Protein AF-A0A660VP90-F1 (afdb_monomer_lite)

pLDDT: mean 73.26, std 20.99, range [27.86, 96.5]

Radius of gyration: 25.45 Å; chains: 1; bounding box: 76×81×58 Å

Secondary structure (DSSP, 8-state):
--------S-TTTHHHHHHHHHHHHHHHT-S-HHHHHHHHHHHHHHTTTSHHHHHHHHHH---HHHHHHHHHHHHHTTPPPHHHHHHHHHHHHHHHHHTT-HHHHHHHHHHHHHHHHTSTTHHHHHHHHHHH---HHHHHHHHHHHHHHTT--S---SS--PBPTTS-B-----EEEEEE-STT--EEEEEETTEEEPTTS-EETT--HHHHHHHHTT-S-HHHHHHHHHHHHHHT-GGGHHHHGGGGG-TT--HHHHHHHHHHHHHHH----TT--SHHHHHHHHHHHHHHHTT-GGGPPP-----SS-------------HHHHHHHHHHHHHHHHHHHHHHHHHHHHHHHHHHHHHHS--

Sequence (363 aa):
MRWLFVFLLVVGVGVLLADELQNTLNKLKSDDWKERQEAKKVLKERALEWADELLQVAKQEKDPEVRKALEEALAAAKYPSPAALDEAEKIIKEWLTLRQDKEKAGKEGKALVERLRKLRNIEHWFVRLAAGEQDKTRRKAVSELLWGLLGGKSGSTEAAIFKGKDGRVMGRAKVVVVVVGAGGKKDVKVWKDGKLVTPDGRPNLNATPLTALIKALRSKDEVLVRRALDALAQLGDKRAVGAIAPLLNKKDVPQPVLSAAIDALKRLTGVAFTDKQGLDEQQKAWQNWWNKNKDNPDYRPPKMSGNTQQMSEDAKGRVVFGKEAQKMLEKIQKELEQLDEKTKKLWEKQRKQKEEKEKKGGS

Structure (mmCIF, N/CA/C/O backbone):
data_AF-A0A660VP90-F1
#
_entry.id   AF-A0A660VP90-F1
#
loop_
_atom_site.group_PDB
_atom_site.id
_atom_site.type_symbol
_atom_site.label_atom_id
_atom_site.label_alt_id
_atom_site.label_comp_id
_atom_site.label_asym_id
_atom_site.label_entity_id
_atom_site.label_seq_id
_atom_site.pdbx_PDB_ins_code
_atom_site.Cartn_x
_atom_site.Cartn_y
_atom_site.Cartn_z
_atom_site.occupancy
_atom_site.B_iso_or_equiv
_atom_site.auth_seq_id
_atom_site.auth_comp_id
_atom_site.auth_asym_id
_atom_site.auth_atom_id
_atom_site.pdbx_PDB_model_num
ATOM 1 N N . MET A 1 1 ? -9.900 -36.367 -0.262 1.00 37.38 1 MET A N 1
ATOM 2 C CA . MET A 1 1 ? -9.284 -35.485 -1.281 1.00 37.38 1 MET A CA 1
ATOM 3 C C . MET A 1 1 ? -10.045 -34.162 -1.352 1.00 37.38 1 MET A C 1
ATOM 5 O O . MET A 1 1 ? -10.907 -33.999 -2.201 1.00 37.38 1 MET A O 1
ATOM 9 N N . ARG A 1 2 ? -9.819 -33.247 -0.402 1.00 36.84 2 ARG A N 1
ATOM 10 C CA . ARG A 1 2 ? -10.577 -31.985 -0.270 1.00 36.84 2 ARG A CA 1
ATOM 11 C C . ARG A 1 2 ? -9.653 -30.814 0.079 1.00 36.84 2 ARG A C 1
ATOM 13 O O . ARG A 1 2 ? -9.871 -30.177 1.089 1.00 36.84 2 ARG A O 1
ATOM 20 N N . TRP A 1 3 ? -8.600 -30.565 -0.691 1.00 31.09 3 TRP A N 1
ATOM 21 C CA . TRP A 1 3 ? -7.752 -29.374 -0.518 1.00 31.09 3 TRP A CA 1
ATOM 22 C C . TRP A 1 3 ? -7.124 -29.024 -1.866 1.00 31.09 3 TRP A C 1
ATOM 24 O O . TRP A 1 3 ? -6.010 -29.433 -2.149 1.00 31.09 3 TRP A O 1
ATOM 34 N N . LEU A 1 4 ? -7.885 -28.362 -2.731 1.00 34.94 4 LEU A N 1
ATOM 35 C CA . LEU A 1 4 ? -7.434 -27.649 -3.932 1.00 34.94 4 LEU A CA 1
ATOM 36 C C . LEU A 1 4 ? -8.658 -26.870 -4.428 1.00 34.94 4 LEU A C 1
ATOM 38 O O . LEU A 1 4 ? -9.761 -27.399 -4.354 1.00 34.94 4 LEU A O 1
ATOM 42 N N . PHE A 1 5 ? -8.464 -25.642 -4.905 1.00 37.41 5 PHE A N 1
ATOM 43 C CA . PHE A 1 5 ? -9.479 -24.642 -5.291 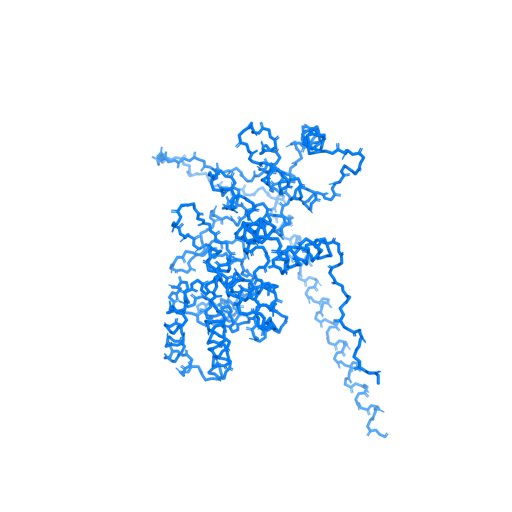1.00 37.41 5 PHE A CA 1
ATOM 44 C C . PHE A 1 5 ? -9.961 -23.675 -4.205 1.00 37.41 5 PHE A C 1
ATOM 46 O O . PHE A 1 5 ? -11.139 -23.648 -3.874 1.00 37.41 5 PHE A O 1
ATOM 53 N N . VAL A 1 6 ? -9.078 -22.769 -3.775 1.00 35.47 6 VAL A N 1
ATOM 54 C CA . VAL A 1 6 ? -9.451 -21.353 -3.584 1.00 35.47 6 VAL A CA 1
ATOM 55 C C . VAL A 1 6 ? -8.238 -20.481 -3.923 1.00 35.47 6 VAL A C 1
ATOM 57 O O . VAL A 1 6 ? -7.502 -20.115 -3.025 1.00 35.47 6 VAL A O 1
ATOM 60 N N . PHE A 1 7 ? -7.993 -20.172 -5.198 1.00 32.72 7 PHE A N 1
ATOM 61 C CA . PHE A 1 7 ? -7.186 -19.007 -5.607 1.00 32.72 7 PHE A CA 1
ATOM 62 C C . PHE A 1 7 ? -7.429 -18.733 -7.094 1.00 32.72 7 PHE A C 1
ATOM 64 O O . PHE A 1 7 ? -6.688 -19.168 -7.968 1.00 32.72 7 PHE A O 1
ATOM 71 N N . LEU A 1 8 ? -8.524 -18.041 -7.398 1.00 31.92 8 LEU A N 1
ATOM 72 C CA . LEU A 1 8 ? -8.790 -17.533 -8.740 1.00 31.92 8 LEU A CA 1
ATOM 73 C C . LEU A 1 8 ? -9.585 -16.235 -8.607 1.00 31.92 8 LEU A C 1
ATOM 75 O O . LEU A 1 8 ? -10.770 -16.283 -8.295 1.00 31.92 8 LEU A O 1
ATOM 79 N N . LEU A 1 9 ? -8.885 -15.102 -8.786 1.00 31.02 9 LEU A N 1
ATOM 80 C CA . LEU A 1 9 ? -9.326 -13.852 -9.446 1.00 31.02 9 LEU A CA 1
ATOM 81 C C . LEU A 1 9 ? -8.574 -12.596 -8.947 1.00 31.02 9 LEU A C 1
ATOM 83 O O . LEU A 1 9 ? -9.182 -11.674 -8.418 1.00 31.02 9 LEU A O 1
ATOM 87 N N . VAL A 1 10 ? -7.254 -12.530 -9.193 1.00 32.62 10 VAL A N 1
ATOM 88 C CA . VAL A 1 10 ? -6.472 -11.281 -9.399 1.00 32.62 10 VAL A CA 1
ATOM 89 C C . VAL A 1 10 ? -5.330 -11.586 -10.399 1.00 32.62 10 VAL A C 1
ATOM 91 O O . VAL A 1 10 ? -4.154 -11.592 -10.057 1.00 32.62 10 VAL A O 1
ATOM 94 N N . VAL A 1 11 ? -5.660 -11.986 -11.634 1.00 38.34 11 VAL A N 1
ATOM 95 C CA . VAL A 1 11 ? -4.767 -12.864 -12.434 1.00 38.34 11 VAL A CA 1
ATOM 96 C C . VAL A 1 11 ? -3.782 -12.146 -13.379 1.00 38.34 11 VAL A C 1
ATOM 98 O O . VAL A 1 11 ? -2.825 -12.757 -13.825 1.00 38.34 11 VAL A O 1
ATOM 101 N N . GLY A 1 12 ? -3.907 -10.848 -13.664 1.00 30.81 12 GLY A N 1
ATOM 102 C CA . GLY A 1 12 ? -2.995 -10.213 -14.638 1.00 30.81 12 GLY A CA 1
ATOM 103 C C . GLY A 1 12 ? -1.609 -9.845 -14.087 1.00 30.81 12 GLY A C 1
ATOM 104 O O . GLY A 1 12 ? -0.586 -10.166 -14.677 1.00 30.81 12 GLY A O 1
ATOM 105 N N . VAL A 1 13 ? -1.582 -9.147 -12.948 1.00 37.53 13 VAL A N 1
ATOM 106 C CA . VAL A 1 13 ? -0.351 -8.565 -12.369 1.00 37.53 13 VAL A CA 1
ATOM 107 C C . VAL A 1 13 ? 0.151 -9.375 -11.171 1.00 37.53 13 VAL A C 1
ATOM 109 O O . VAL A 1 13 ? 1.354 -9.464 -10.950 1.00 37.53 13 VAL A O 1
ATOM 112 N N . GLY A 1 14 ? -0.756 -10.031 -10.438 1.00 39.66 14 GLY A N 1
ATOM 113 C CA . GLY A 1 14 ? -0.389 -10.898 -9.316 1.00 39.66 14 GLY A CA 1
ATOM 114 C C . GLY A 1 14 ? 0.390 -12.143 -9.747 1.00 39.66 14 GLY A C 1
ATOM 115 O O . GLY A 1 14 ? 1.263 -12.586 -9.014 1.00 39.66 14 GLY A O 1
ATOM 116 N N . VAL A 1 15 ? 0.135 -12.669 -10.952 1.00 52.16 15 VAL A N 1
ATOM 117 C CA . VAL A 1 15 ? 0.817 -13.873 -11.461 1.00 52.16 15 VAL A CA 1
ATOM 118 C C . VAL A 1 15 ? 2.286 -13.600 -11.792 1.00 52.16 15 VAL A C 1
ATOM 120 O O . VAL A 1 15 ? 3.138 -14.407 -11.442 1.00 52.16 15 VAL A O 1
ATOM 123 N N . LEU A 1 16 ? 2.602 -12.444 -12.386 1.00 52.69 16 LEU A N 1
ATOM 124 C CA . LEU A 1 16 ? 3.989 -12.079 -12.707 1.00 52.69 16 LEU A CA 1
ATOM 125 C C . LEU A 1 16 ? 4.804 -11.746 -11.450 1.00 52.69 16 LEU A C 1
ATOM 127 O O . LEU A 1 16 ? 5.951 -12.165 -11.327 1.00 52.69 16 LEU A O 1
ATOM 131 N N . LEU A 1 17 ? 4.201 -11.039 -10.486 1.00 56.69 17 LEU A N 1
ATOM 132 C CA . LEU A 1 17 ? 4.860 -10.742 -9.211 1.00 56.69 17 LEU A CA 1
ATOM 133 C C . LEU A 1 17 ? 5.095 -12.003 -8.367 1.00 56.69 17 LEU A C 1
ATOM 135 O O . LEU A 1 17 ? 6.108 -12.082 -7.673 1.00 56.69 17 LEU A O 1
ATOM 139 N N . ALA A 1 18 ? 4.192 -12.985 -8.440 1.00 72.44 18 ALA A N 1
ATOM 140 C CA . ALA A 1 18 ? 4.352 -14.262 -7.754 1.00 72.44 18 ALA A CA 1
ATOM 141 C C . ALA A 1 18 ? 5.515 -15.087 -8.326 1.00 72.44 18 ALA A C 1
ATOM 143 O O . ALA A 1 18 ? 6.252 -15.695 -7.553 1.00 72.44 18 ALA A O 1
ATOM 144 N N . ASP A 1 19 ? 5.714 -15.073 -9.647 1.00 83.31 19 ASP A N 1
ATOM 145 C CA . ASP A 1 19 ? 6.776 -15.843 -10.303 1.00 83.31 19 ASP A CA 1
ATOM 146 C C . ASP A 1 19 ? 8.175 -15.285 -9.988 1.00 83.31 19 ASP A C 1
ATOM 148 O O . ASP A 1 19 ? 9.082 -16.020 -9.594 1.00 83.31 19 ASP A O 1
ATOM 152 N N . GLU A 1 20 ? 8.342 -13.958 -10.036 1.00 88.62 20 GLU A N 1
ATOM 153 C CA . GLU A 1 20 ? 9.608 -13.312 -9.660 1.00 88.62 20 GLU A CA 1
ATOM 154 C C . GLU A 1 20 ? 9.948 -13.501 -8.175 1.00 88.62 20 GLU A C 1
ATOM 156 O O . GLU A 1 20 ? 11.104 -13.780 -7.832 1.00 88.62 20 GLU A O 1
ATOM 161 N N . LEU A 1 21 ? 8.955 -13.376 -7.287 1.00 89.81 21 LEU A N 1
ATOM 162 C CA . LEU A 1 21 ? 9.138 -13.641 -5.863 1.00 89.81 21 LEU A CA 1
ATOM 163 C C . LEU A 1 21 ? 9.536 -15.103 -5.639 1.00 89.81 21 LEU A C 1
ATOM 165 O O . LEU A 1 21 ? 10.512 -15.364 -4.940 1.00 89.81 21 LEU A O 1
ATOM 169 N N . GLN A 1 22 ? 8.834 -16.054 -6.259 1.00 90.81 22 GLN A N 1
ATOM 170 C CA . GLN A 1 22 ? 9.117 -17.478 -6.100 1.00 90.81 22 GLN A CA 1
ATOM 171 C C . GLN A 1 22 ? 10.508 -17.848 -6.625 1.00 90.81 22 GLN A C 1
ATOM 173 O O . GLN A 1 22 ? 11.241 -18.573 -5.953 1.00 90.81 22 GLN A O 1
ATOM 178 N N . ASN A 1 23 ? 10.914 -17.308 -7.776 1.00 94.56 23 ASN A N 1
ATOM 179 C CA . ASN A 1 23 ? 12.268 -17.477 -8.300 1.00 94.56 23 ASN A CA 1
ATOM 180 C C . ASN A 1 23 ? 13.315 -16.921 -7.319 1.00 94.56 23 ASN A C 1
ATOM 182 O O . ASN A 1 23 ? 14.307 -17.579 -7.010 1.00 94.56 23 ASN A O 1
ATOM 186 N N . THR A 1 24 ? 13.058 -15.743 -6.748 1.00 95.12 24 THR A N 1
ATOM 187 C CA . THR A 1 24 ? 13.941 -15.138 -5.740 1.00 95.12 24 THR A CA 1
ATOM 188 C C . THR A 1 24 ? 14.034 -16.000 -4.475 1.00 95.12 24 THR A C 1
ATOM 190 O O . THR A 1 24 ? 15.125 -16.184 -3.939 1.00 95.12 24 THR A O 1
ATOM 193 N N . LEU A 1 25 ? 12.920 -16.580 -4.016 1.00 93.06 25 LEU A N 1
ATOM 194 C CA . LEU A 1 25 ? 12.891 -17.502 -2.876 1.00 93.06 25 LEU A CA 1
ATOM 195 C C . LEU A 1 25 ? 13.645 -18.806 -3.166 1.00 93.06 25 LEU A C 1
ATOM 197 O O . LEU A 1 25 ? 14.357 -19.299 -2.294 1.00 93.06 25 LEU A O 1
ATOM 201 N N . ASN A 1 26 ? 13.536 -19.340 -4.383 1.00 94.50 26 ASN A N 1
ATOM 202 C CA . ASN A 1 26 ? 14.285 -20.525 -4.801 1.00 94.50 26 ASN A CA 1
ATOM 203 C C . ASN A 1 26 ? 15.794 -20.238 -4.826 1.00 94.50 26 ASN A C 1
ATOM 205 O O . ASN A 1 26 ? 16.567 -21.011 -4.268 1.00 94.50 26 ASN A O 1
ATOM 209 N N . LYS A 1 27 ? 16.213 -19.088 -5.373 1.00 95.62 27 LYS A N 1
ATOM 210 C CA . LYS A 1 27 ? 17.618 -18.639 -5.343 1.00 95.62 27 LYS A CA 1
ATOM 211 C C . LYS A 1 27 ? 18.137 -18.421 -3.923 1.00 95.62 27 LYS A C 1
ATOM 213 O O . LYS A 1 27 ? 19.296 -18.698 -3.639 1.00 95.62 27 LYS A O 1
ATOM 218 N N . LEU A 1 28 ? 17.284 -17.959 -3.007 1.00 94.81 28 LEU A N 1
ATOM 219 C CA . LEU A 1 28 ? 17.647 -17.807 -1.597 1.00 94.81 28 LEU A CA 1
ATOM 220 C C . LEU A 1 28 ? 17.938 -19.158 -0.913 1.00 94.81 28 LEU A C 1
ATOM 222 O O . LEU A 1 28 ? 18.701 -19.185 0.049 1.00 94.81 28 LEU A O 1
ATOM 226 N N . LYS A 1 29 ? 17.370 -20.256 -1.430 1.00 94.31 29 LYS A N 1
ATOM 227 C CA . LYS A 1 29 ? 17.611 -21.643 -0.992 1.00 94.31 29 LYS A CA 1
ATOM 228 C C . LYS A 1 29 ? 18.726 -22.351 -1.768 1.00 94.31 29 LYS A C 1
ATOM 230 O O . LYS A 1 29 ? 19.007 -23.507 -1.477 1.00 94.31 29 LYS A O 1
ATOM 235 N N . SER A 1 30 ? 19.336 -21.689 -2.751 1.00 95.31 30 SER A N 1
ATOM 236 C CA . SER A 1 30 ? 20.425 -22.264 -3.543 1.00 95.31 30 SER A CA 1
ATOM 237 C C . SER A 1 30 ? 21.655 -22.541 -2.678 1.00 95.31 30 SER A C 1
ATOM 239 O O . SER A 1 30 ? 21.949 -21.797 -1.737 1.00 95.31 30 SER A O 1
ATOM 241 N N . ASP A 1 31 ? 22.406 -23.587 -3.020 1.00 93.50 31 ASP A N 1
ATOM 242 C CA . ASP A 1 31 ? 23.706 -23.869 -2.408 1.00 93.50 31 ASP A CA 1
ATOM 243 C C . ASP A 1 31 ? 24.771 -22.849 -2.847 1.00 93.50 31 ASP A C 1
ATOM 245 O O . ASP A 1 31 ? 25.722 -22.577 -2.103 1.00 93.50 31 ASP A O 1
ATOM 249 N N . ASP A 1 32 ? 24.587 -22.210 -4.010 1.00 95.75 32 ASP A N 1
ATOM 250 C CA . ASP A 1 32 ? 25.486 -21.167 -4.496 1.00 95.75 32 ASP A CA 1
ATOM 251 C C . ASP A 1 32 ? 25.370 -19.901 -3.627 1.00 95.75 32 ASP A C 1
ATOM 253 O O . ASP A 1 32 ? 24.337 -19.227 -3.537 1.00 95.75 32 ASP A O 1
ATOM 257 N N . TRP A 1 33 ? 26.479 -19.544 -2.974 1.00 94.38 33 TRP A N 1
ATOM 258 C CA . TRP A 1 33 ? 26.563 -18.357 -2.129 1.00 94.38 33 TRP A CA 1
ATOM 259 C C . TRP A 1 33 ? 26.257 -17.062 -2.896 1.00 94.38 33 TRP A C 1
ATOM 261 O O . TRP A 1 33 ? 25.669 -16.145 -2.317 1.00 94.38 33 TRP A O 1
ATOM 271 N N . LYS A 1 34 ? 26.633 -16.975 -4.176 1.00 95.12 34 LYS A N 1
ATOM 272 C CA . LYS A 1 34 ? 26.461 -15.780 -5.005 1.00 95.12 34 LYS A CA 1
ATOM 273 C C . LYS A 1 34 ? 24.990 -15.575 -5.348 1.00 95.12 34 LYS A C 1
ATOM 275 O O . LYS A 1 34 ? 24.487 -14.461 -5.192 1.00 95.12 34 LYS A O 1
ATOM 280 N N . GLU A 1 35 ? 24.289 -16.649 -5.709 1.00 96.50 35 GLU A N 1
ATOM 281 C CA . GLU A 1 35 ? 22.844 -16.621 -5.964 1.00 96.50 35 GLU A CA 1
ATOM 282 C C . GLU A 1 35 ? 22.060 -16.204 -4.716 1.00 96.50 35 GLU A C 1
ATOM 284 O O . GLU A 1 35 ? 21.165 -15.358 -4.798 1.00 96.50 35 GLU A O 1
ATOM 289 N N . ARG A 1 36 ? 22.452 -16.701 -3.535 1.00 94.81 36 ARG A N 1
ATOM 290 C CA . ARG A 1 36 ? 21.841 -16.284 -2.263 1.00 94.81 36 ARG A CA 1
ATOM 291 C C . ARG A 1 36 ? 22.033 -14.798 -1.976 1.00 94.81 36 ARG A C 1
ATOM 293 O O . ARG A 1 36 ? 21.107 -14.142 -1.499 1.00 94.81 36 ARG A O 1
ATOM 300 N N . GLN A 1 37 ? 23.219 -14.247 -2.235 1.00 94.25 37 GLN A N 1
ATOM 301 C CA . GLN A 1 37 ? 23.474 -12.817 -2.023 1.00 94.25 37 GLN A CA 1
ATOM 302 C C . GLN A 1 37 ? 22.699 -11.943 -3.012 1.00 94.25 37 GLN A C 1
ATOM 304 O O . GLN A 1 37 ? 22.147 -10.912 -2.619 1.00 94.25 37 GLN A O 1
ATOM 309 N N . GLU A 1 38 ? 22.598 -12.369 -4.271 1.00 94.50 38 GLU A N 1
ATOM 310 C CA . GLU A 1 38 ? 21.785 -11.687 -5.276 1.00 94.50 38 GLU A CA 1
ATOM 311 C C . GLU A 1 38 ? 20.302 -11.698 -4.887 1.00 94.50 38 GLU A C 1
ATOM 313 O O . GLU A 1 38 ? 19.663 -10.645 -4.862 1.00 94.50 38 GLU A O 1
ATOM 318 N N . ALA A 1 39 ? 19.778 -12.850 -4.460 1.00 95.81 39 ALA A N 1
ATOM 319 C CA . ALA A 1 39 ? 18.411 -12.970 -3.966 1.00 95.81 39 ALA A CA 1
ATOM 320 C C . ALA A 1 39 ? 18.151 -12.047 -2.765 1.00 95.81 39 ALA A C 1
ATOM 322 O O . ALA A 1 39 ? 17.152 -11.328 -2.742 1.00 95.81 39 ALA A O 1
ATOM 323 N N . LYS A 1 40 ? 19.074 -11.982 -1.793 1.00 95.38 40 LYS A N 1
ATOM 324 C CA . LYS A 1 40 ? 18.981 -11.053 -0.649 1.00 95.38 40 LYS A CA 1
ATOM 325 C C . LYS A 1 40 ? 18.928 -9.590 -1.087 1.00 95.38 40 LYS A C 1
ATOM 327 O O . LYS A 1 40 ? 18.205 -8.800 -0.478 1.00 95.38 40 LYS A O 1
ATOM 332 N N . LYS A 1 41 ? 19.683 -9.210 -2.121 1.00 93.56 41 LYS A N 1
ATOM 333 C CA . LYS A 1 41 ? 19.663 -7.850 -2.675 1.00 93.56 41 LYS A CA 1
ATOM 334 C C . LYS A 1 41 ? 18.312 -7.537 -3.320 1.00 93.56 41 LYS A C 1
ATOM 336 O O . LYS A 1 41 ? 17.696 -6.542 -2.945 1.00 93.56 41 LYS A O 1
ATOM 341 N N . VAL A 1 42 ? 17.823 -8.413 -4.202 1.00 92.75 42 VAL A N 1
ATOM 342 C CA . VAL A 1 42 ? 16.513 -8.260 -4.861 1.00 92.75 42 VAL A CA 1
ATOM 343 C C . VAL A 1 42 ? 15.391 -8.179 -3.825 1.00 92.75 42 VAL A C 1
ATOM 345 O O . VAL A 1 42 ? 14.542 -7.291 -3.901 1.00 92.75 42 VAL A O 1
ATOM 348 N N . LEU A 1 43 ? 15.431 -9.040 -2.801 1.00 92.69 43 LEU A N 1
ATOM 349 C CA . LEU A 1 43 ? 14.489 -8.992 -1.686 1.00 92.69 43 LEU A CA 1
ATOM 350 C C . LEU A 1 43 ? 14.521 -7.644 -0.979 1.00 92.69 43 LEU A C 1
ATOM 352 O O . LEU A 1 43 ? 13.462 -7.089 -0.744 1.00 92.69 43 LEU A O 1
ATOM 356 N N . LYS A 1 44 ? 15.689 -7.074 -0.664 1.00 89.44 44 LYS A N 1
ATOM 357 C CA . LYS A 1 44 ? 15.769 -5.753 -0.012 1.00 89.44 44 LYS A CA 1
ATOM 358 C C . LYS A 1 44 ? 15.213 -4.629 -0.888 1.00 89.44 44 LYS A C 1
ATOM 360 O O . LYS A 1 44 ? 14.537 -3.744 -0.370 1.00 89.44 44 LYS A O 1
ATOM 365 N N . GLU A 1 45 ? 15.475 -4.668 -2.191 1.00 82.75 45 GLU A N 1
ATOM 366 C CA . GLU A 1 45 ? 15.000 -3.661 -3.148 1.00 82.75 45 GLU A CA 1
ATOM 367 C C . GLU A 1 45 ? 13.478 -3.715 -3.336 1.00 82.75 45 GLU A C 1
ATOM 369 O O . GLU A 1 45 ? 12.828 -2.673 -3.434 1.00 82.75 45 GLU A O 1
ATOM 374 N N . ARG A 1 46 ? 12.897 -4.921 -3.326 1.00 83.81 46 ARG A N 1
ATOM 375 C CA . ARG A 1 46 ? 11.463 -5.149 -3.564 1.00 83.81 46 ARG A CA 1
ATOM 376 C C . ARG A 1 46 ? 10.655 -5.517 -2.320 1.00 83.81 46 ARG A C 1
ATOM 378 O O . ARG A 1 46 ? 9.449 -5.730 -2.414 1.00 83.81 46 ARG A O 1
ATOM 385 N N . ALA A 1 47 ? 11.274 -5.516 -1.140 1.00 83.44 47 ALA A N 1
ATOM 386 C CA . ALA A 1 47 ? 10.673 -5.985 0.111 1.00 83.44 47 ALA A CA 1
ATOM 387 C C . ALA A 1 47 ? 9.338 -5.316 0.432 1.00 83.44 47 ALA A C 1
ATOM 389 O O . ALA A 1 47 ? 8.457 -5.937 1.006 1.00 83.44 47 ALA A O 1
ATOM 390 N N . LEU A 1 48 ? 9.186 -4.041 0.077 1.00 72.94 48 LEU A N 1
ATOM 391 C CA . LEU A 1 48 ? 7.967 -3.285 0.342 1.00 72.94 48 LEU A CA 1
ATOM 392 C C . LEU A 1 48 ? 6.822 -3.655 -0.611 1.00 72.94 48 LEU A C 1
ATOM 394 O O . LEU A 1 48 ? 5.653 -3.614 -0.221 1.00 72.94 48 LEU A O 1
ATOM 398 N N . GLU A 1 49 ? 7.164 -3.994 -1.855 1.00 75.12 49 GLU A N 1
ATOM 399 C CA . GLU A 1 49 ? 6.213 -4.433 -2.877 1.00 75.12 49 GLU A CA 1
ATOM 400 C C . GLU A 1 49 ? 5.655 -5.803 -2.492 1.00 75.12 49 GLU A C 1
ATOM 402 O O . GLU A 1 49 ? 4.438 -5.940 -2.408 1.00 75.12 49 GLU A O 1
ATOM 407 N N . TRP A 1 50 ? 6.541 -6.733 -2.121 1.00 84.81 50 TRP A N 1
ATOM 408 C CA . TRP A 1 50 ? 6.217 -8.105 -1.713 1.00 84.81 50 TRP A CA 1
ATOM 409 C C . TRP A 1 50 ? 5.946 -8.278 -0.215 1.00 84.81 50 TRP A C 1
ATOM 411 O O . TRP A 1 50 ? 5.979 -9.392 0.294 1.00 84.81 50 TRP A O 1
ATOM 421 N N . ALA A 1 51 ? 5.765 -7.196 0.544 1.00 80.25 51 ALA A N 1
ATOM 422 C CA . ALA A 1 51 ? 5.838 -7.276 2.003 1.00 80.25 51 ALA A CA 1
ATOM 423 C C . ALA A 1 51 ? 4.795 -8.217 2.628 1.00 80.25 51 ALA A C 1
ATOM 425 O O . ALA A 1 51 ? 5.083 -8.896 3.615 1.00 80.25 51 ALA A O 1
ATOM 426 N N . ASP A 1 52 ? 3.591 -8.256 2.055 1.00 77.69 52 ASP A N 1
ATOM 427 C CA . ASP A 1 52 ? 2.489 -9.058 2.581 1.00 77.69 52 ASP A CA 1
ATOM 428 C C . ASP A 1 52 ? 2.737 -10.551 2.279 1.00 77.69 52 ASP A C 1
ATOM 430 O O . ASP A 1 52 ? 2.544 -11.404 3.147 1.00 77.69 52 ASP A O 1
ATOM 434 N N . GLU A 1 53 ? 3.250 -10.864 1.086 1.00 85.44 53 GLU A N 1
ATOM 435 C CA . GLU A 1 53 ? 3.646 -12.207 0.662 1.00 85.44 53 GLU A CA 1
ATOM 436 C C . GLU A 1 53 ? 4.879 -12.706 1.427 1.00 85.44 53 GLU A C 1
ATOM 438 O O . GLU A 1 53 ? 4.866 -13.811 1.969 1.00 85.44 53 GLU A O 1
ATOM 443 N N . LEU A 1 54 ? 5.923 -11.880 1.547 1.00 87.38 54 LEU A N 1
ATOM 444 C CA . LEU A 1 54 ? 7.144 -12.194 2.295 1.00 87.38 54 LEU A CA 1
ATOM 445 C C . LEU A 1 54 ? 6.840 -12.514 3.755 1.00 87.38 54 LEU A C 1
ATOM 447 O O . LEU A 1 54 ? 7.432 -13.433 4.314 1.00 87.38 54 LEU A O 1
ATOM 451 N N . LEU A 1 55 ? 5.899 -11.794 4.367 1.00 86.38 55 LEU A N 1
ATOM 452 C CA . LEU A 1 55 ? 5.448 -12.079 5.723 1.00 86.38 55 LEU A CA 1
ATOM 453 C C . LEU A 1 55 ? 4.784 -13.458 5.826 1.00 86.38 55 LEU A C 1
ATOM 455 O O . LEU A 1 55 ? 5.055 -14.199 6.772 1.00 86.38 55 LEU A O 1
ATOM 459 N N . GLN A 1 56 ? 3.901 -13.803 4.885 1.00 85.88 56 GLN A N 1
ATOM 460 C CA . GLN A 1 56 ? 3.239 -15.110 4.876 1.00 85.88 56 GLN A CA 1
ATOM 461 C C . GLN A 1 56 ? 4.248 -16.243 4.688 1.00 85.88 56 GLN A C 1
ATOM 463 O O . GLN A 1 56 ? 4.207 -17.221 5.435 1.00 85.88 56 GLN A O 1
ATOM 468 N N . VAL A 1 57 ? 5.184 -16.077 3.751 1.00 88.75 57 VAL A N 1
ATOM 469 C CA . VAL A 1 57 ? 6.265 -17.037 3.507 1.00 88.75 57 VAL A CA 1
ATOM 470 C C . VAL A 1 57 ? 7.144 -17.172 4.748 1.00 88.75 57 VAL A C 1
ATOM 472 O O . VAL A 1 57 ? 7.366 -18.284 5.212 1.00 88.75 57 VAL A O 1
ATOM 475 N N . ALA A 1 58 ? 7.564 -16.065 5.367 1.00 87.12 58 ALA A N 1
ATOM 476 C CA . ALA A 1 58 ? 8.394 -16.086 6.572 1.00 87.12 58 ALA A CA 1
ATOM 477 C C . ALA A 1 58 ? 7.722 -16.799 7.762 1.00 87.12 58 ALA A C 1
ATOM 479 O O . ALA A 1 58 ? 8.412 -17.423 8.565 1.00 87.12 58 ALA A O 1
ATOM 480 N N . LYS A 1 59 ? 6.383 -16.746 7.876 1.00 85.81 59 LYS A N 1
ATOM 481 C CA . LYS A 1 59 ? 5.628 -17.488 8.905 1.00 85.81 59 LYS A CA 1
ATOM 482 C C . LYS A 1 59 ? 5.638 -19.006 8.678 1.00 85.81 59 LYS A C 1
ATOM 484 O O . LYS A 1 59 ? 5.500 -19.750 9.645 1.00 85.81 59 LYS A O 1
ATOM 489 N N . GLN A 1 60 ? 5.754 -19.454 7.429 1.00 89.31 60 GLN A N 1
ATOM 490 C CA . GLN A 1 60 ? 5.710 -20.872 7.049 1.00 89.31 60 GLN A CA 1
ATOM 491 C C . GLN A 1 60 ? 7.100 -21.475 6.802 1.00 89.31 60 GLN A C 1
ATOM 493 O O . GLN A 1 60 ? 7.237 -22.698 6.767 1.00 89.31 60 GLN A O 1
ATOM 498 N N . GLU A 1 61 ? 8.118 -20.633 6.627 1.00 90.88 61 GLU A N 1
ATOM 499 C CA . GLU A 1 61 ? 9.476 -21.059 6.321 1.00 90.88 61 GLU A CA 1
ATOM 500 C C . GLU A 1 61 ? 10.122 -21.774 7.515 1.00 90.88 61 GLU A C 1
ATOM 502 O O . GLU A 1 61 ? 10.123 -21.277 8.646 1.00 90.88 61 GLU A O 1
ATOM 507 N N . LYS A 1 62 ? 10.666 -22.963 7.243 1.00 91.56 62 LYS A N 1
ATOM 508 C CA . LYS A 1 62 ? 11.312 -23.814 8.250 1.00 91.56 62 LYS A CA 1
ATOM 509 C C . LYS A 1 62 ? 12.807 -23.548 8.335 1.00 91.56 62 LYS A C 1
ATOM 511 O O . LYS A 1 62 ? 13.388 -23.746 9.398 1.00 91.56 62 LYS A O 1
ATOM 516 N N . ASP A 1 63 ? 13.411 -23.118 7.230 1.00 91.38 63 ASP A N 1
ATOM 517 C CA . ASP A 1 63 ? 14.829 -22.792 7.185 1.00 91.38 63 ASP A CA 1
ATOM 518 C C . ASP A 1 63 ? 15.100 -21.476 7.950 1.00 91.38 63 ASP A C 1
ATOM 520 O O . ASP A 1 63 ? 14.568 -20.419 7.578 1.00 91.38 63 ASP A O 1
ATOM 524 N N . PRO A 1 64 ? 15.913 -21.507 9.025 1.00 91.19 64 PRO A N 1
ATOM 525 C CA . PRO A 1 64 ? 16.184 -20.330 9.844 1.00 91.19 64 PRO A CA 1
ATOM 526 C C . PRO A 1 64 ? 16.966 -19.242 9.097 1.00 91.19 64 PRO A C 1
ATOM 528 O O . PRO A 1 64 ? 16.774 -18.059 9.387 1.00 91.19 64 PRO A O 1
ATOM 531 N N . GLU A 1 65 ? 17.822 -19.595 8.134 1.00 90.56 65 GLU A N 1
ATOM 532 C CA . GLU A 1 65 ? 18.602 -18.621 7.367 1.00 90.56 65 GLU A CA 1
ATOM 533 C C . GLU A 1 65 ? 17.728 -17.878 6.362 1.00 90.56 65 GLU A C 1
ATOM 535 O O . GLU A 1 65 ? 17.786 -16.646 6.268 1.00 90.56 65 GLU A O 1
ATOM 540 N N . VAL A 1 66 ? 16.878 -18.622 5.650 1.00 92.25 66 VAL A N 1
ATOM 541 C CA . VAL A 1 66 ? 15.905 -18.062 4.705 1.00 92.25 66 VAL A CA 1
ATOM 542 C C . VAL A 1 66 ? 14.942 -17.157 5.462 1.00 92.25 66 VAL A C 1
ATOM 544 O O . VAL A 1 66 ? 14.771 -15.994 5.096 1.00 92.25 66 VAL A O 1
ATOM 547 N N . ARG A 1 67 ? 14.378 -17.638 6.576 1.00 93.06 67 ARG A N 1
ATOM 548 C CA . ARG A 1 67 ? 13.480 -16.847 7.422 1.00 93.06 67 ARG A CA 1
ATOM 549 C C . ARG A 1 67 ? 14.137 -15.554 7.904 1.00 93.06 67 ARG A C 1
ATOM 551 O O . ARG A 1 67 ? 13.536 -14.488 7.774 1.00 93.06 67 ARG A O 1
ATOM 558 N N . LYS A 1 68 ? 15.375 -15.622 8.400 1.00 91.75 68 LYS A N 1
ATOM 559 C CA . LYS A 1 68 ? 16.128 -14.437 8.832 1.00 91.75 68 LYS A CA 1
ATOM 560 C C . LYS A 1 68 ? 16.322 -13.439 7.688 1.00 91.75 68 LYS A C 1
ATOM 562 O O . LYS A 1 68 ? 16.141 -12.243 7.893 1.00 91.75 68 LYS A O 1
ATOM 567 N N . ALA A 1 69 ? 16.640 -13.905 6.481 1.00 92.81 69 ALA A N 1
ATOM 568 C CA . ALA A 1 69 ? 16.798 -13.032 5.318 1.00 92.81 69 ALA A CA 1
ATOM 569 C C . ALA A 1 69 ? 15.486 -12.329 4.918 1.00 92.81 69 ALA A C 1
ATOM 571 O O . ALA A 1 69 ? 15.506 -11.145 4.575 1.00 92.81 69 ALA A O 1
ATOM 572 N N . LEU A 1 70 ? 14.348 -13.027 5.004 1.00 92.25 70 LEU A N 1
ATOM 573 C CA . LEU A 1 70 ? 13.023 -12.438 4.771 1.00 92.25 70 LEU A CA 1
ATOM 574 C C . LEU A 1 70 ? 12.694 -11.377 5.830 1.00 92.25 70 LEU A C 1
ATOM 576 O O . LEU A 1 70 ? 12.250 -10.280 5.491 1.00 92.25 70 LEU A O 1
ATOM 580 N N . GLU A 1 71 ? 12.966 -11.664 7.105 1.00 89.25 71 GLU A N 1
ATOM 581 C CA . GLU A 1 71 ? 12.774 -10.715 8.207 1.00 89.25 71 GLU A CA 1
ATOM 582 C C . GLU A 1 71 ? 13.683 -9.477 8.068 1.00 89.25 71 GLU A C 1
ATOM 584 O O . GLU A 1 71 ? 13.225 -8.350 8.269 1.00 89.25 71 GLU A O 1
ATOM 589 N N . GLU A 1 72 ? 14.942 -9.648 7.649 1.00 90.44 72 GLU A N 1
ATOM 590 C CA . GLU A 1 72 ? 15.864 -8.543 7.348 1.00 90.44 72 GLU A CA 1
ATOM 591 C C . GLU A 1 72 ? 15.380 -7.681 6.176 1.00 90.44 72 GLU A C 1
ATOM 593 O O . GLU A 1 72 ? 15.470 -6.452 6.233 1.00 90.44 72 GLU A O 1
ATOM 598 N N . ALA A 1 73 ? 14.853 -8.304 5.120 1.00 90.44 73 ALA A N 1
ATOM 599 C CA . ALA A 1 73 ? 14.292 -7.598 3.973 1.00 90.44 73 ALA A CA 1
ATOM 600 C C . ALA A 1 73 ? 13.066 -6.764 4.385 1.00 90.44 73 ALA A C 1
ATOM 602 O O . ALA A 1 73 ? 13.004 -5.567 4.091 1.00 90.44 73 ALA A O 1
ATOM 603 N N . LEU A 1 74 ? 12.141 -7.349 5.154 1.00 86.81 74 LEU A N 1
ATOM 604 C CA . LEU A 1 74 ? 10.986 -6.645 5.722 1.00 86.81 74 LEU A CA 1
ATOM 605 C C . LEU A 1 74 ? 11.417 -5.481 6.629 1.00 86.81 74 LEU A C 1
ATOM 607 O O . LEU A 1 74 ? 10.880 -4.374 6.525 1.00 86.81 74 LEU A O 1
ATOM 611 N N . ALA A 1 75 ? 12.427 -5.689 7.476 1.00 83.94 75 ALA A N 1
ATOM 612 C CA . ALA A 1 75 ? 12.974 -4.643 8.335 1.00 83.94 75 ALA A CA 1
ATOM 613 C C . ALA A 1 75 ? 13.607 -3.497 7.524 1.00 83.94 75 ALA A C 1
ATOM 615 O O . ALA A 1 75 ? 13.383 -2.324 7.845 1.00 83.94 75 ALA A O 1
ATOM 616 N N . ALA A 1 76 ? 14.342 -3.812 6.452 1.00 83.31 76 ALA A N 1
ATOM 617 C CA . ALA A 1 76 ? 14.930 -2.831 5.539 1.00 83.31 76 ALA A CA 1
ATOM 618 C C . ALA A 1 76 ? 13.855 -2.010 4.806 1.00 83.31 76 ALA A C 1
ATOM 620 O O . ALA A 1 76 ? 13.968 -0.786 4.713 1.00 83.31 76 ALA A O 1
ATOM 621 N N . ALA A 1 77 ? 12.756 -2.654 4.400 1.00 79.12 77 ALA A N 1
ATOM 622 C CA . ALA A 1 77 ? 11.563 -1.992 3.867 1.00 79.12 77 ALA A CA 1
ATOM 623 C C . ALA A 1 77 ? 10.806 -1.142 4.898 1.00 79.12 77 ALA A C 1
ATOM 625 O O . ALA A 1 77 ? 9.824 -0.483 4.547 1.00 79.12 77 ALA A O 1
ATOM 626 N N . LYS A 1 78 ? 11.244 -1.133 6.166 1.00 80.94 78 LYS A N 1
ATOM 627 C CA . LYS A 1 78 ? 10.519 -0.518 7.283 1.00 80.94 78 LYS A CA 1
ATOM 628 C C . LYS A 1 78 ? 9.094 -1.069 7.372 1.00 80.94 78 LYS A C 1
ATOM 630 O O . LYS A 1 78 ? 8.165 -0.325 7.672 1.00 80.94 78 LYS A O 1
ATOM 635 N N . TYR A 1 79 ? 8.917 -2.355 7.101 1.00 83.19 79 TYR A N 1
ATOM 636 C CA . TYR A 1 79 ? 7.654 -3.044 7.304 1.00 83.19 79 TYR A CA 1
ATOM 637 C C . TYR A 1 79 ? 7.534 -3.490 8.777 1.00 83.19 79 TYR A C 1
ATOM 639 O O . TYR A 1 79 ? 8.564 -3.692 9.432 1.00 83.19 79 TYR A O 1
ATOM 647 N N . PRO A 1 80 ? 6.323 -3.578 9.360 1.00 85.12 80 PRO A N 1
ATOM 648 C CA . PRO A 1 80 ? 6.163 -4.060 10.731 1.00 85.12 80 PRO A CA 1
ATOM 649 C C . PRO A 1 80 ? 6.628 -5.510 10.885 1.00 85.12 80 PRO A C 1
ATOM 651 O O . PRO A 1 80 ? 6.464 -6.325 9.979 1.00 85.12 80 PRO A O 1
ATOM 654 N N . SER A 1 81 ? 7.187 -5.847 12.048 1.00 83.69 81 SER A N 1
ATOM 655 C CA . SER A 1 81 ? 7.570 -7.229 12.349 1.00 83.69 81 SER A CA 1
ATOM 656 C C . SER A 1 81 ? 6.332 -8.126 12.511 1.00 83.69 81 SER A C 1
ATOM 658 O O . SER A 1 81 ? 5.269 -7.622 12.884 1.00 83.69 81 SER A O 1
ATOM 660 N N . PRO A 1 82 ? 6.453 -9.456 12.327 1.00 83.44 82 PRO A N 1
ATOM 661 C CA . PRO A 1 82 ? 5.345 -10.384 12.560 1.00 83.44 82 PRO A CA 1
ATOM 662 C C . PRO A 1 82 ? 4.694 -10.204 13.938 1.00 83.44 82 PRO A C 1
ATOM 664 O O . PRO A 1 82 ? 3.477 -10.093 14.032 1.00 83.44 82 PRO A O 1
ATOM 667 N N . ALA A 1 83 ? 5.506 -10.051 14.990 1.00 85.31 83 ALA A N 1
ATOM 668 C CA . ALA A 1 83 ? 5.017 -9.809 16.346 1.00 85.31 83 ALA A CA 1
ATOM 669 C C . ALA A 1 83 ? 4.245 -8.483 16.479 1.00 85.31 83 ALA A C 1
ATOM 671 O O . ALA A 1 83 ? 3.238 -8.422 17.179 1.00 85.31 83 ALA A O 1
ATOM 672 N N . ALA A 1 84 ? 4.685 -7.421 15.792 1.00 89.19 84 ALA A N 1
ATOM 673 C CA . ALA A 1 84 ? 3.962 -6.152 15.779 1.00 89.19 84 ALA A CA 1
ATOM 674 C C . ALA A 1 84 ? 2.606 -6.276 15.070 1.00 89.19 84 ALA A C 1
ATOM 676 O O . ALA A 1 84 ? 1.634 -5.660 15.495 1.00 89.19 84 ALA A O 1
ATOM 677 N N . LEU A 1 85 ? 2.521 -7.084 14.013 1.00 90.06 85 LEU A N 1
ATOM 678 C CA . LEU A 1 85 ? 1.264 -7.339 13.310 1.00 90.06 85 LEU A CA 1
ATOM 679 C C . LEU A 1 85 ? 0.296 -8.167 14.151 1.00 90.06 85 LEU A C 1
ATOM 681 O O . LEU A 1 85 ? -0.890 -7.853 14.197 1.00 90.06 85 LEU A O 1
ATOM 685 N N . ASP A 1 86 ? 0.799 -9.179 14.855 1.00 89.38 86 ASP A N 1
ATOM 686 C CA . ASP A 1 86 ? -0.018 -10.003 15.743 1.00 89.38 86 ASP A CA 1
ATOM 687 C C . ASP A 1 86 ? -0.564 -9.167 16.924 1.00 89.38 86 ASP A C 1
ATOM 689 O O . ASP A 1 86 ? -1.749 -9.254 17.255 1.00 89.38 86 ASP A O 1
ATOM 693 N N . GLU A 1 87 ? 0.255 -8.280 17.505 1.00 94.00 87 GLU A N 1
ATOM 694 C CA . GLU A 1 87 ? -0.188 -7.330 18.538 1.00 94.00 87 GLU A CA 1
ATOM 695 C C . GLU A 1 87 ? -1.189 -6.302 17.986 1.00 94.00 87 GLU A C 1
ATOM 697 O O . GLU A 1 87 ? -2.188 -5.989 18.634 1.00 94.00 87 GLU A O 1
ATOM 702 N N . ALA A 1 88 ? -0.979 -5.801 16.767 1.00 92.94 88 ALA A N 1
ATOM 703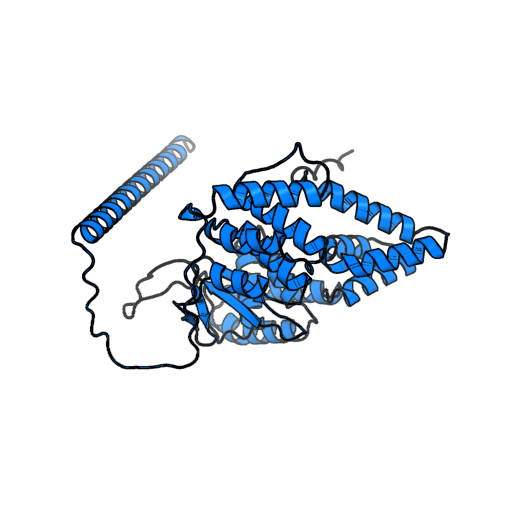 C CA . ALA A 1 88 ? -1.929 -4.904 16.120 1.00 92.94 88 ALA A CA 1
ATOM 704 C C . ALA A 1 88 ? -3.281 -5.581 15.851 1.00 92.94 88 ALA A C 1
ATOM 706 O O . ALA A 1 88 ? -4.327 -4.970 16.073 1.00 92.94 88 ALA A O 1
ATOM 707 N N . GLU A 1 89 ? -3.282 -6.847 15.432 1.00 93.81 89 GLU A N 1
ATOM 708 C CA . GLU A 1 89 ? -4.504 -7.630 15.237 1.00 93.81 89 GLU A CA 1
ATOM 709 C C . GLU A 1 89 ? -5.242 -7.858 16.561 1.00 93.81 89 GLU A C 1
ATOM 711 O O . GLU A 1 89 ? -6.471 -7.760 16.622 1.00 93.81 89 GLU A O 1
ATOM 716 N N . LYS A 1 90 ? -4.499 -8.099 17.647 1.00 96.06 90 LYS A N 1
ATOM 717 C CA . LYS A 1 90 ? -5.062 -8.165 18.997 1.00 96.06 90 LYS A CA 1
ATOM 718 C C . LYS A 1 90 ? -5.732 -6.844 19.379 1.00 96.06 90 LYS A C 1
ATOM 720 O O . LYS A 1 90 ? -6.881 -6.853 19.814 1.00 96.06 90 LYS A O 1
ATOM 725 N N . ILE A 1 91 ? -5.074 -5.714 19.126 1.00 95.69 91 ILE A N 1
ATOM 726 C CA . ILE A 1 91 ? -5.634 -4.381 19.382 1.00 95.69 91 ILE A CA 1
ATOM 727 C C . ILE A 1 91 ? -6.892 -4.121 18.540 1.00 95.69 91 ILE A C 1
ATOM 729 O O . ILE A 1 91 ? -7.861 -3.562 19.050 1.00 95.69 91 ILE A O 1
ATOM 733 N N . ILE A 1 92 ? -6.926 -4.554 17.275 1.00 93.25 92 ILE A N 1
ATOM 734 C CA . ILE A 1 92 ? -8.122 -4.441 16.425 1.00 93.25 92 ILE A CA 1
ATOM 735 C C . ILE A 1 92 ? -9.289 -5.233 17.027 1.00 93.25 92 ILE A C 1
ATOM 737 O O . ILE A 1 92 ? -10.407 -4.718 17.090 1.00 93.25 92 ILE A O 1
ATOM 741 N N . LYS A 1 93 ? -9.043 -6.460 17.502 1.00 94.75 93 LYS A N 1
ATOM 742 C CA . LYS A 1 93 ? -10.062 -7.284 18.172 1.00 94.75 93 LYS A CA 1
ATOM 743 C C . LYS A 1 93 ? -10.549 -6.640 19.468 1.00 94.75 93 LYS A C 1
ATOM 745 O O . LYS A 1 93 ? -11.756 -6.543 19.671 1.00 94.75 93 LYS A O 1
ATOM 750 N N . GLU A 1 94 ? -9.637 -6.142 20.300 1.00 94.25 94 GLU A N 1
ATOM 751 C CA . GLU A 1 94 ? -9.978 -5.405 21.522 1.00 94.25 94 GLU A CA 1
ATOM 752 C C . GLU A 1 94 ? -10.848 -4.178 21.184 1.00 94.25 94 GLU A C 1
ATOM 754 O O . GLU A 1 94 ? -11.941 -4.020 21.727 1.00 94.25 94 GLU A O 1
ATOM 759 N N . TRP A 1 95 ? -10.463 -3.373 20.188 1.00 92.56 95 TRP A N 1
ATOM 760 C CA . TRP A 1 95 ? -11.256 -2.222 19.739 1.00 92.56 95 TRP A CA 1
ATOM 761 C C . TRP A 1 95 ? -12.651 -2.609 19.227 1.00 92.56 95 TRP A C 1
ATOM 763 O O . TRP A 1 95 ? -13.640 -1.929 19.514 1.00 92.56 95 TRP A O 1
ATOM 773 N N . LEU A 1 96 ? -12.761 -3.726 18.503 1.00 91.12 96 LEU A N 1
ATOM 774 C CA . LEU A 1 96 ? -14.039 -4.256 18.024 1.00 91.12 96 LEU A CA 1
ATOM 775 C C . LEU A 1 96 ? -14.984 -4.669 19.158 1.00 91.12 96 LEU A C 1
ATOM 777 O O . LEU A 1 96 ? -16.198 -4.575 18.976 1.00 91.12 96 LEU A O 1
ATOM 781 N N . THR A 1 97 ? -14.459 -5.091 20.308 1.00 91.75 97 THR A N 1
ATOM 782 C CA . THR A 1 97 ? -15.284 -5.360 21.497 1.00 91.75 97 THR A CA 1
ATOM 783 C C . THR A 1 97 ? 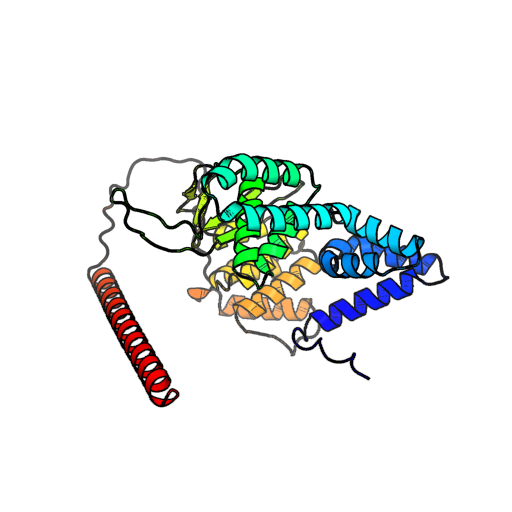-15.691 -4.067 22.204 1.00 91.75 97 THR A C 1
ATOM 785 O O . THR A 1 97 ? -16.856 -3.891 22.555 1.00 91.75 97 THR A O 1
ATOM 788 N N . LEU A 1 98 ? -14.764 -3.114 22.326 1.00 89.50 98 LEU A N 1
ATOM 789 C CA . LEU A 1 98 ? -14.974 -1.872 23.072 1.00 89.50 98 LEU A CA 1
ATOM 790 C C . LEU A 1 98 ? -15.913 -0.888 22.385 1.00 89.50 98 LEU A C 1
ATOM 792 O O . LEU A 1 98 ? -16.623 -0.150 23.061 1.00 89.50 98 LEU A O 1
ATOM 796 N N . ARG A 1 99 ? -15.976 -0.887 21.049 1.00 81.25 99 ARG A N 1
ATOM 797 C CA . ARG A 1 99 ? -16.815 0.053 20.279 1.00 81.25 99 ARG A CA 1
ATOM 798 C C . ARG A 1 99 ? -18.315 -0.004 20.596 1.00 81.25 99 ARG A C 1
ATOM 800 O O . ARG A 1 99 ? -19.048 0.862 20.124 1.00 81.25 99 ARG A O 1
ATOM 807 N N . GLN A 1 100 ? -18.795 -1.039 21.288 1.00 82.25 100 GLN A N 1
ATOM 808 C CA . GLN A 1 100 ? -20.202 -1.135 21.687 1.00 82.25 100 GLN A CA 1
ATOM 809 C C . GLN A 1 100 ? -20.533 -0.209 22.869 1.00 82.25 100 GLN A C 1
ATOM 811 O O . GLN A 1 100 ? -21.671 0.240 22.988 1.00 82.25 100 GLN A O 1
ATOM 816 N N . ASP A 1 101 ? -19.534 0.143 23.680 1.00 86.12 101 ASP A N 1
ATOM 817 C CA . ASP A 1 101 ? -19.658 1.022 24.839 1.00 86.12 101 ASP A CA 1
ATOM 818 C C . ASP A 1 101 ? -18.951 2.357 24.559 1.00 86.12 101 ASP A C 1
ATOM 820 O O . ASP A 1 101 ? -17.723 2.446 24.476 1.00 86.12 101 ASP A O 1
ATOM 824 N N . LYS A 1 102 ? -19.739 3.426 24.392 1.00 76.94 102 LYS A N 1
ATOM 825 C CA . LYS A 1 102 ? -19.224 4.757 24.033 1.00 76.94 102 LYS A CA 1
ATOM 826 C C . LYS A 1 102 ? -18.293 5.346 25.091 1.00 76.94 102 LYS A C 1
ATOM 828 O O . LYS A 1 102 ? -17.381 6.092 24.730 1.00 76.94 102 LYS A O 1
ATOM 833 N N . GLU A 1 103 ? -18.532 5.062 26.368 1.00 77.12 103 GLU A N 1
ATOM 834 C CA . GLU A 1 103 ? -17.756 5.645 27.460 1.00 77.12 103 GLU A CA 1
ATOM 835 C C . GLU A 1 103 ? -16.399 4.943 27.584 1.00 77.12 103 GLU A C 1
ATOM 837 O O . GLU A 1 103 ? -15.353 5.606 27.619 1.00 77.12 103 GLU A O 1
ATOM 842 N N . LYS A 1 104 ? -16.398 3.604 27.518 1.00 79.81 104 LYS A N 1
ATOM 843 C CA . LYS A 1 104 ? -15.160 2.809 27.496 1.00 79.81 104 LYS A CA 1
ATOM 844 C C . LYS A 1 104 ? -14.326 3.077 26.251 1.00 79.81 104 LYS A C 1
ATOM 846 O O . LYS A 1 104 ? -13.120 3.295 26.367 1.00 79.81 104 LYS A O 1
ATOM 851 N N . ALA A 1 105 ? -14.953 3.180 25.076 1.00 79.56 105 ALA A N 1
ATOM 852 C CA . ALA A 1 105 ? -14.258 3.479 23.824 1.00 79.56 105 ALA A CA 1
ATOM 853 C C . ALA A 1 105 ? -13.442 4.786 23.885 1.00 79.56 105 ALA A C 1
ATOM 855 O O . ALA A 1 105 ? -12.380 4.881 23.271 1.00 79.56 105 ALA A O 1
ATOM 856 N N . GLY A 1 106 ? -13.886 5.787 24.653 1.00 78.19 106 GLY A N 1
ATOM 857 C CA . GLY A 1 106 ? -13.160 7.047 24.810 1.00 78.19 106 GLY A CA 1
ATOM 858 C C . GLY A 1 106 ? -11.854 6.918 25.603 1.00 78.19 106 GLY A C 1
ATOM 859 O O . GLY A 1 106 ? -10.815 7.422 25.164 1.00 78.19 106 GLY A O 1
ATOM 860 N N . LYS A 1 107 ? -11.894 6.271 26.776 1.00 81.19 107 LYS A N 1
ATOM 861 C CA . LYS A 1 107 ? -10.719 6.115 27.656 1.00 81.19 107 LYS A CA 1
ATOM 862 C C . LYS A 1 107 ? -9.805 4.985 27.179 1.00 81.19 107 LYS A C 1
ATOM 864 O O . LYS A 1 107 ? -8.613 5.206 26.979 1.00 81.19 107 LYS A O 1
ATOM 869 N N . GLU A 1 108 ? -10.366 3.806 26.938 1.00 85.19 108 GLU A N 1
ATOM 870 C CA . GLU A 1 108 ? -9.609 2.610 26.557 1.00 85.19 108 GLU A CA 1
ATOM 871 C C . GLU A 1 108 ? -9.119 2.687 25.106 1.00 85.19 108 GLU A C 1
ATOM 873 O O . GLU A 1 108 ? -8.010 2.252 24.802 1.00 85.19 108 GLU A O 1
ATOM 878 N N . GLY A 1 109 ? -9.858 3.366 24.222 1.00 86.31 109 GLY A N 1
ATOM 879 C CA . GLY A 1 109 ? -9.408 3.627 22.853 1.00 86.31 109 GLY A CA 1
ATOM 880 C C . GLY A 1 109 ? -8.111 4.423 22.779 1.00 86.31 109 GLY A C 1
ATOM 881 O O . GLY A 1 109 ? -7.245 4.115 21.962 1.00 86.31 109 GLY A O 1
ATOM 882 N N . LYS A 1 110 ? -7.920 5.408 23.668 1.00 87.44 110 LYS A N 1
ATOM 883 C CA . LYS A 1 110 ? -6.647 6.141 23.756 1.00 87.44 110 LYS A CA 1
ATOM 884 C C . LYS A 1 110 ? -5.501 5.214 24.155 1.00 87.44 110 LYS A C 1
ATOM 886 O O . LYS A 1 110 ? -4.436 5.287 23.551 1.00 87.44 110 LYS A O 1
ATOM 891 N N . ALA A 1 111 ? -5.724 4.321 25.119 1.00 91.38 111 ALA A N 1
ATOM 892 C CA . ALA A 1 111 ? -4.714 3.353 25.543 1.00 91.38 111 ALA A CA 1
ATOM 893 C C . ALA A 1 111 ? -4.340 2.376 24.414 1.00 91.38 111 ALA A C 1
ATOM 895 O O . ALA A 1 111 ? -3.159 2.082 24.221 1.00 91.38 111 ALA A O 1
ATOM 896 N N . LEU A 1 112 ? -5.319 1.928 23.622 1.00 92.50 112 LEU A N 1
ATOM 897 C CA . LEU A 1 112 ? -5.078 1.094 22.442 1.00 92.50 112 LEU A CA 1
ATOM 898 C C . LEU A 1 112 ? -4.268 1.823 21.366 1.00 92.50 112 LEU A C 1
ATOM 900 O O . LEU A 1 112 ? -3.326 1.257 20.816 1.00 92.50 112 LEU A O 1
ATOM 904 N N . VAL A 1 113 ? -4.578 3.094 21.104 1.00 89.88 113 VAL A N 1
ATOM 905 C CA . VAL A 1 113 ? -3.805 3.928 20.171 1.00 89.88 113 VAL A CA 1
ATOM 906 C C . VAL A 1 113 ? -2.364 4.126 20.654 1.00 89.88 113 VAL A C 1
ATOM 908 O O . VAL A 1 113 ? -1.440 4.052 19.847 1.00 89.88 113 VAL A O 1
ATOM 911 N N . GLU A 1 114 ? -2.142 4.326 21.954 1.00 91.12 114 GLU A N 1
ATOM 912 C CA . GLU A 1 114 ? -0.787 4.423 22.516 1.00 91.12 114 GLU A CA 1
ATOM 913 C C . GLU A 1 114 ? -0.018 3.099 22.430 1.00 91.12 114 GLU A C 1
ATOM 915 O O . GLU A 1 114 ? 1.181 3.099 22.150 1.00 91.12 114 GLU A O 1
ATOM 920 N N . ARG A 1 115 ? -0.690 1.953 22.607 1.00 94.25 115 ARG A N 1
ATOM 921 C CA . ARG A 1 115 ? -0.082 0.639 22.338 1.00 94.25 115 ARG A CA 1
ATOM 922 C C . ARG A 1 115 ? 0.317 0.512 20.870 1.00 94.25 115 ARG A C 1
ATOM 924 O O . ARG A 1 115 ? 1.452 0.132 20.601 1.00 94.25 115 ARG A O 1
ATOM 931 N N . LEU A 1 116 ? -0.552 0.911 19.936 1.00 91.69 116 LEU A N 1
ATOM 932 C CA . LEU A 1 116 ? -0.226 0.929 18.506 1.00 91.69 116 LEU A CA 1
ATOM 933 C C . LEU A 1 116 ? 0.957 1.850 18.190 1.00 91.69 116 LEU A C 1
ATOM 935 O O . LEU A 1 116 ? 1.814 1.459 17.408 1.00 91.69 116 LEU A O 1
ATOM 939 N N . ARG A 1 117 ? 1.068 3.029 18.819 1.00 89.56 117 ARG A N 1
ATOM 940 C CA . ARG A 1 117 ? 2.212 3.945 18.616 1.00 89.56 117 ARG A CA 1
ATOM 941 C C . ARG A 1 117 ? 3.563 3.318 18.929 1.00 89.56 117 ARG A C 1
ATOM 943 O O . ARG A 1 117 ? 4.564 3.703 18.331 1.00 89.56 117 ARG A O 1
ATOM 950 N N . LYS A 1 118 ? 3.607 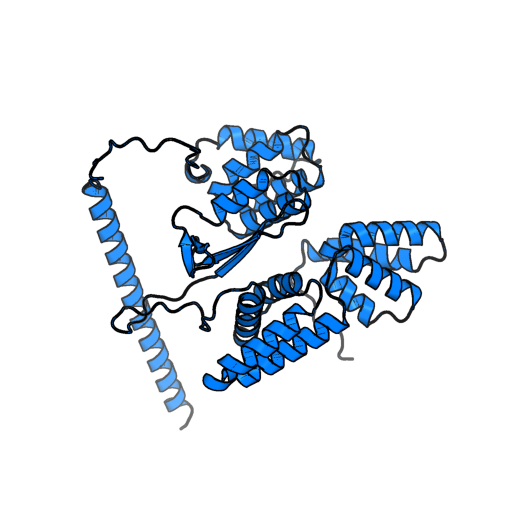2.372 19.868 1.00 93.06 118 LYS A N 1
ATOM 951 C CA . LYS A 1 118 ? 4.842 1.662 20.227 1.00 93.06 118 LYS A CA 1
ATOM 952 C C . LYS A 1 118 ? 5.259 0.645 19.160 1.00 93.06 118 LYS A C 1
ATOM 954 O O . LYS A 1 118 ? 6.411 0.215 19.151 1.00 93.06 118 LYS A O 1
ATOM 959 N N . LEU A 1 119 ? 4.353 0.266 18.257 1.00 90.19 119 LEU A N 1
ATOM 960 C CA . LEU A 1 119 ? 4.620 -0.687 17.188 1.00 90.19 119 LEU A CA 1
ATOM 961 C C . LEU A 1 119 ? 5.290 0.019 16.009 1.00 90.19 119 LEU A C 1
ATOM 963 O O . LEU A 1 119 ? 4.723 0.888 15.346 1.00 90.19 119 LEU A O 1
ATOM 967 N N . ARG A 1 120 ? 6.532 -0.372 15.726 1.00 80.44 120 ARG A N 1
ATOM 968 C CA . ARG A 1 120 ? 7.346 0.276 14.698 1.00 80.44 120 ARG A CA 1
ATOM 969 C C . ARG A 1 120 ? 6.725 0.105 13.306 1.00 80.44 120 ARG A C 1
ATOM 971 O O . ARG A 1 120 ? 6.472 -1.013 12.867 1.00 80.44 120 ARG A O 1
ATOM 978 N N . ASN A 1 121 ? 6.573 1.222 12.591 1.00 78.12 121 ASN A N 1
ATOM 979 C CA . ASN A 1 121 ? 6.077 1.307 11.210 1.00 78.12 121 ASN A CA 1
ATOM 980 C C . ASN A 1 121 ? 4.642 0.798 10.979 1.00 78.12 121 ASN A C 1
ATOM 982 O O . ASN A 1 121 ? 4.247 0.572 9.829 1.00 78.12 121 ASN A O 1
ATOM 986 N N . ILE A 1 122 ? 3.856 0.616 12.041 1.00 85.88 122 ILE A N 1
ATOM 987 C CA . ILE A 1 122 ? 2.533 -0.004 11.952 1.00 85.88 122 ILE A CA 1
ATOM 988 C C . ILE A 1 122 ? 1.537 0.829 11.132 1.00 85.88 122 ILE A C 1
ATOM 990 O O . ILE A 1 122 ? 0.605 0.281 10.547 1.00 85.88 122 ILE A O 1
ATOM 994 N N . GLU A 1 123 ? 1.768 2.141 10.997 1.00 77.56 123 GLU A N 1
ATOM 995 C CA . GLU A 1 123 ? 0.899 3.049 10.240 1.00 77.56 123 GLU A CA 1
ATOM 996 C C . GLU A 1 123 ? 0.741 2.598 8.784 1.00 77.56 123 GLU A C 1
ATOM 998 O O . GLU A 1 123 ? -0.349 2.665 8.219 1.00 77.56 123 GLU A O 1
ATOM 1003 N N . HIS A 1 124 ? 1.833 2.133 8.167 1.00 69.50 124 HIS A N 1
ATOM 1004 C CA . HIS A 1 124 ? 1.842 1.745 6.754 1.00 69.50 124 HIS A CA 1
ATOM 1005 C C . HIS A 1 124 ? 0.986 0.506 6.514 1.00 69.50 124 HIS A C 1
ATOM 1007 O O . HIS A 1 124 ? 0.241 0.442 5.534 1.00 69.50 124 HIS A O 1
ATOM 1013 N N . TRP A 1 125 ? 1.067 -0.451 7.434 1.00 80.50 125 TRP A N 1
ATOM 1014 C CA . TRP A 1 125 ? 0.243 -1.645 7.395 1.00 80.50 125 TRP A CA 1
ATOM 1015 C C . TRP A 1 125 ? -1.234 -1.314 7.617 1.00 80.50 125 TRP A C 1
ATOM 1017 O O . TRP A 1 125 ? -2.066 -1.760 6.834 1.00 80.50 125 TRP A O 1
ATOM 1027 N N . PHE A 1 126 ? -1.570 -0.446 8.580 1.00 78.69 126 PHE A N 1
ATOM 1028 C CA . PHE A 1 126 ? -2.958 -0.006 8.787 1.00 78.69 126 PHE A CA 1
ATOM 1029 C C . PHE A 1 126 ? -3.551 0.685 7.555 1.00 78.69 126 PHE A C 1
ATOM 1031 O O . PHE A 1 126 ? -4.723 0.474 7.250 1.00 78.69 126 PHE A O 1
ATOM 1038 N N . VAL A 1 127 ? -2.766 1.489 6.828 1.00 72.38 127 VAL A N 1
ATOM 1039 C CA . VAL A 1 127 ? -3.221 2.118 5.576 1.00 72.38 127 VAL A CA 1
ATOM 1040 C C . VAL A 1 127 ? -3.555 1.060 4.521 1.00 72.38 127 VAL A C 1
ATOM 1042 O O . VAL A 1 127 ? -4.619 1.138 3.903 1.00 72.38 127 VAL A O 1
ATOM 1045 N N . ARG A 1 128 ? -2.687 0.054 4.332 1.00 68.69 128 ARG A N 1
ATOM 1046 C CA . ARG A 1 128 ? -2.948 -1.060 3.402 1.00 68.69 128 ARG A CA 1
ATOM 1047 C C . ARG A 1 128 ? -4.167 -1.873 3.832 1.00 68.69 128 ARG A C 1
ATOM 1049 O O . ARG A 1 128 ? -5.060 -2.109 3.020 1.00 68.69 128 ARG A O 1
ATOM 1056 N N . LEU A 1 129 ? -4.238 -2.231 5.113 1.00 75.44 129 LEU A N 1
ATOM 1057 C CA . LEU A 1 129 ? -5.338 -3.000 5.679 1.00 75.44 129 LEU A CA 1
ATOM 1058 C C . LEU A 1 129 ? -6.669 -2.262 5.511 1.00 75.44 129 LEU A C 1
ATOM 1060 O O . LEU A 1 129 ? -7.625 -2.842 5.016 1.00 75.44 129 LEU A O 1
ATOM 1064 N N . ALA A 1 130 ? -6.735 -0.967 5.827 1.0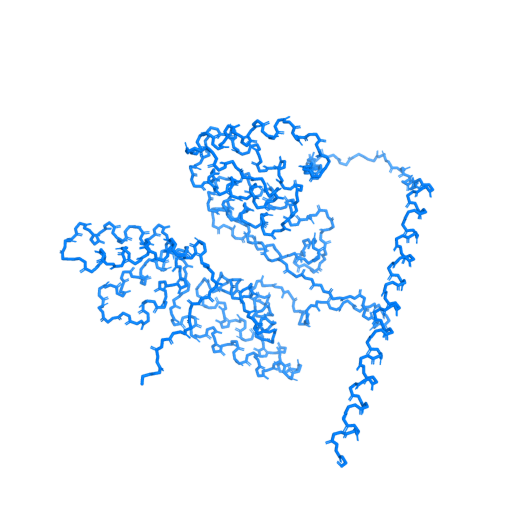0 71.94 130 ALA A N 1
ATOM 1065 C CA . ALA A 1 130 ? -7.955 -0.176 5.668 1.00 71.94 130 ALA A CA 1
ATOM 1066 C C . ALA A 1 130 ? -8.455 -0.123 4.211 1.00 71.94 130 ALA A C 1
ATOM 1068 O O . ALA A 1 130 ? -9.663 -0.050 3.978 1.00 71.94 130 ALA A O 1
ATOM 1069 N N . ALA A 1 131 ? -7.544 -0.161 3.233 1.00 63.00 131 ALA A N 1
ATOM 1070 C CA . ALA A 1 131 ? -7.889 -0.170 1.815 1.00 63.00 131 ALA A CA 1
ATOM 1071 C C . ALA A 1 131 ? -8.357 -1.553 1.322 1.00 63.00 131 ALA A C 1
ATOM 1073 O O . ALA A 1 131 ? -9.303 -1.625 0.535 1.00 63.00 131 ALA A O 1
ATOM 1074 N N . GLY A 1 132 ? -7.713 -2.634 1.779 1.00 60.28 132 GLY A N 1
ATOM 1075 C CA . GLY A 1 132 ? -7.978 -4.006 1.326 1.00 60.28 132 GLY A CA 1
ATOM 1076 C C . GLY A 1 132 ? -9.038 -4.778 2.122 1.00 60.28 132 GLY A C 1
ATOM 1077 O O . GLY A 1 132 ? -9.589 -5.754 1.613 1.00 60.28 132 GLY A O 1
ATOM 1078 N N . GLU A 1 133 ? -9.345 -4.353 3.350 1.00 81.38 133 GLU A N 1
ATOM 1079 C CA . GLU A 1 133 ? -10.230 -5.067 4.279 1.00 81.38 133 GLU A CA 1
ATOM 1080 C C . GLU A 1 133 ? -11.651 -5.191 3.730 1.00 81.38 133 GLU A C 1
ATOM 1082 O O . GLU A 1 133 ? -12.296 -4.177 3.501 1.00 81.38 133 GLU A O 1
ATOM 1087 N N . GLN A 1 134 ? -12.189 -6.396 3.560 1.00 72.44 134 GLN A N 1
ATOM 1088 C CA . GLN A 1 134 ? -13.531 -6.591 2.993 1.00 72.44 134 GLN A CA 1
ATOM 1089 C C . GLN A 1 134 ? -14.638 -6.437 4.038 1.00 72.44 134 GLN A C 1
ATOM 1091 O O . GLN A 1 134 ? -15.726 -5.942 3.722 1.00 72.44 134 GLN A O 1
ATOM 1096 N N . ASP A 1 135 ? -14.362 -6.804 5.291 1.00 84.81 135 ASP A N 1
ATOM 1097 C CA . ASP A 1 135 ? -15.338 -6.681 6.363 1.00 84.81 135 ASP A CA 1
ATOM 1098 C C . ASP A 1 135 ? -15.532 -5.202 6.732 1.00 84.81 135 ASP A C 1
ATOM 1100 O O . ASP A 1 135 ? -14.626 -4.522 7.217 1.00 84.81 135 ASP A O 1
ATOM 1104 N N . LYS A 1 136 ? -16.742 -4.675 6.515 1.00 79.31 136 LYS A N 1
ATOM 1105 C CA . LYS A 1 136 ? -17.052 -3.256 6.769 1.00 79.31 136 LYS A CA 1
ATOM 1106 C C . LYS A 1 136 ? -16.846 -2.863 8.235 1.00 79.31 136 LYS A C 1
ATOM 1108 O O . LYS A 1 136 ? -16.464 -1.727 8.520 1.00 79.31 136 LYS A O 1
ATOM 1113 N N . THR A 1 137 ? -17.114 -3.777 9.163 1.00 83.25 137 THR A N 1
ATOM 1114 C CA . THR A 1 137 ? -17.017 -3.560 10.609 1.00 83.25 137 THR A CA 1
ATOM 1115 C C . THR A 1 137 ? -15.555 -3.480 11.038 1.00 83.25 137 THR A C 1
ATOM 1117 O O . THR A 1 137 ? -15.193 -2.535 11.745 1.00 83.25 137 THR A O 1
ATOM 1120 N N . ARG A 1 138 ? -14.717 -4.405 10.559 1.00 87.69 138 ARG A N 1
ATOM 1121 C CA . ARG A 1 138 ? -13.266 -4.433 10.776 1.00 87.69 138 ARG A CA 1
ATOM 1122 C C . ARG A 1 138 ? -12.580 -3.267 10.076 1.00 87.69 138 ARG A C 1
ATOM 1124 O O . ARG A 1 138 ? -11.814 -2.558 10.716 1.00 87.69 138 ARG A O 1
ATOM 1131 N N . ARG A 1 139 ? -12.939 -2.960 8.823 1.00 83.06 139 ARG A N 1
ATOM 1132 C CA . ARG A 1 139 ? -12.404 -1.803 8.081 1.00 83.06 139 ARG A CA 1
ATOM 1133 C C . ARG A 1 139 ? -12.622 -0.499 8.845 1.00 83.06 139 ARG A C 1
ATOM 1135 O O . ARG A 1 139 ? -11.722 0.338 8.931 1.00 83.06 139 ARG A O 1
ATOM 1142 N N . LYS A 1 140 ? -13.815 -0.332 9.424 1.00 80.38 140 LYS A N 1
ATOM 1143 C CA . LYS A 1 140 ? -14.158 0.825 10.259 1.00 80.38 140 LYS A CA 1
ATOM 1144 C C . LYS A 1 140 ? -13.286 0.892 11.516 1.00 80.38 140 LYS A C 1
ATOM 1146 O O . LYS A 1 140 ? -12.704 1.939 11.775 1.00 80.38 140 LYS A O 1
ATOM 1151 N N . ALA A 1 141 ? -13.144 -0.220 12.235 1.00 85.88 141 ALA A N 1
ATOM 1152 C CA . ALA A 1 141 ? -12.272 -0.318 13.407 1.00 85.88 141 ALA A CA 1
ATOM 1153 C C . ALA A 1 141 ? -10.813 0.058 13.084 1.00 85.88 141 ALA A C 1
ATOM 1155 O O . ALA A 1 141 ? -10.224 0.901 13.757 1.00 85.88 141 ALA A O 1
ATOM 1156 N N . VAL A 1 142 ? -10.258 -0.504 12.008 1.00 83.44 142 VAL A N 1
ATOM 1157 C CA . VAL A 1 142 ? -8.899 -0.207 11.525 1.00 83.44 142 VAL A CA 1
ATOM 1158 C C . VAL A 1 142 ? -8.747 1.282 11.200 1.00 83.44 142 VAL A C 1
ATOM 1160 O O . VAL A 1 142 ? -7.760 1.903 11.584 1.00 83.44 142 VAL A O 1
ATOM 1163 N N . SER A 1 143 ? -9.741 1.883 10.544 1.00 78.44 143 SER A N 1
ATOM 1164 C CA . SER A 1 143 ? -9.712 3.304 10.172 1.00 78.44 143 SER A CA 1
ATOM 1165 C C . SER A 1 143 ? -9.749 4.239 11.387 1.00 78.44 143 SER A C 1
ATOM 1167 O O . SER A 1 143 ? -9.052 5.252 11.404 1.00 78.44 143 SER A O 1
ATOM 1169 N N . GLU A 1 144 ? -10.542 3.910 12.410 1.00 81.75 144 GLU A N 1
ATOM 1170 C CA . GLU A 1 144 ? -10.633 4.682 13.658 1.00 81.75 144 GLU A CA 1
ATOM 1171 C C . GLU A 1 144 ? -9.316 4.639 14.447 1.00 81.75 144 GLU A C 1
ATOM 1173 O O . GLU A 1 144 ? -8.823 5.678 14.891 1.00 81.75 144 GLU A O 1
ATOM 1178 N N . LEU A 1 145 ? -8.708 3.456 14.559 1.00 85.94 145 LEU A N 1
ATOM 1179 C CA . LEU A 1 145 ? -7.402 3.279 15.195 1.00 85.94 145 LEU A CA 1
ATOM 1180 C C . LEU A 1 145 ? -6.291 4.008 14.428 1.00 85.94 145 LEU A C 1
ATOM 1182 O O . LEU A 1 145 ? -5.496 4.723 15.039 1.00 85.94 145 LEU A O 1
ATOM 1186 N N . LEU A 1 146 ? -6.272 3.897 13.094 1.00 81.38 146 LEU A N 1
ATOM 1187 C CA . LEU A 1 146 ? -5.340 4.632 12.235 1.00 81.38 146 LEU A CA 1
ATOM 1188 C C . LEU A 1 146 ? -5.483 6.148 12.427 1.00 81.38 146 LEU A C 1
ATOM 1190 O O . LEU A 1 146 ? -4.486 6.857 12.527 1.00 81.38 146 LEU A O 1
ATOM 1194 N N . TRP A 1 147 ? -6.711 6.657 12.522 1.00 76.62 147 TRP A N 1
ATOM 1195 C CA . TRP A 1 147 ? -6.955 8.077 12.773 1.00 76.62 147 TRP A CA 1
ATOM 1196 C C . TRP A 1 147 ? -6.382 8.540 14.119 1.00 76.62 147 TRP A C 1
ATOM 1198 O O . TRP A 1 147 ? -5.722 9.580 14.192 1.00 76.62 147 TRP A O 1
ATOM 1208 N N . GLY A 1 148 ? -6.585 7.750 15.177 1.00 80.06 148 GLY A N 1
ATOM 1209 C CA . GLY A 1 148 ? -5.992 8.016 16.487 1.00 80.06 148 GLY A CA 1
ATOM 1210 C C . GLY A 1 148 ? -4.461 7.993 16.451 1.00 80.06 148 GLY A C 1
ATOM 1211 O O . GLY A 1 148 ? -3.812 8.883 17.011 1.00 80.06 148 GLY A O 1
ATOM 1212 N N . LEU A 1 149 ? -3.884 7.018 15.744 1.00 81.56 149 LEU A N 1
ATOM 1213 C CA . LEU A 1 149 ? -2.441 6.846 15.571 1.00 81.56 149 LEU A CA 1
ATOM 1214 C C . LEU A 1 149 ? -1.800 8.076 14.912 1.00 81.56 149 LEU A C 1
ATOM 1216 O O . LEU A 1 149 ? -0.794 8.592 15.403 1.00 81.56 149 LEU A O 1
ATOM 1220 N N . LEU A 1 150 ? -2.454 8.616 13.882 1.00 73.62 150 LEU A N 1
ATOM 1221 C CA . LEU A 1 150 ? -2.030 9.813 13.147 1.00 73.62 150 LEU A CA 1
ATOM 1222 C C . LEU A 1 150 ? -2.204 11.132 13.923 1.00 73.62 150 LEU A C 1
ATOM 1224 O O . LEU A 1 150 ? -1.848 12.190 13.411 1.00 73.62 150 LEU A O 1
ATOM 1228 N N . GLY A 1 151 ? -2.715 11.090 15.158 1.00 61.94 151 GLY A N 1
ATOM 1229 C CA . GLY A 1 151 ? -2.789 12.264 16.029 1.00 61.94 151 GLY A CA 1
ATOM 1230 C C . GLY A 1 151 ? -3.993 13.170 15.770 1.00 61.94 151 GLY A C 1
ATOM 1231 O O . GLY A 1 151 ? -3.987 14.326 16.193 1.00 61.94 151 GLY A O 1
ATOM 1232 N N . GLY A 1 152 ? -5.045 12.667 15.113 1.00 53.62 152 GLY A N 1
ATOM 1233 C CA . GLY A 1 152 ? -6.311 13.388 15.025 1.00 53.62 152 GLY A CA 1
ATOM 1234 C C . GLY A 1 152 ? -6.909 13.580 16.421 1.00 53.62 152 GLY A C 1
ATOM 1235 O O . GLY A 1 152 ? -7.185 12.602 17.119 1.00 53.62 152 GLY A O 1
ATOM 1236 N N . LYS A 1 153 ? -7.114 14.836 16.853 1.00 38.34 153 LYS A N 1
ATOM 1237 C CA . LYS A 1 153 ? -7.854 15.123 18.092 1.00 38.34 153 LYS A CA 1
ATOM 1238 C C . LYS A 1 153 ? -9.231 14.451 18.010 1.00 38.34 153 LYS A C 1
ATOM 1240 O O . LYS A 1 153 ? -9.896 14.482 16.977 1.00 38.34 153 LYS A O 1
ATOM 1245 N N . SER A 1 154 ? -9.590 13.786 19.103 1.00 35.72 154 SER A N 1
ATOM 1246 C CA . SER A 1 154 ? -10.710 12.857 19.264 1.00 35.72 154 SER A CA 1
ATOM 1247 C C . SER A 1 154 ? -11.991 13.256 18.529 1.00 35.72 154 SER A C 1
ATOM 1249 O O . SER A 1 154 ? -12.585 14.294 18.809 1.00 35.72 154 SER A O 1
ATOM 1251 N N . GLY A 1 155 ? -12.454 12.350 17.673 1.00 35.75 155 GLY A N 1
ATOM 1252 C CA . GLY A 1 155 ? -13.760 12.402 17.031 1.00 35.75 155 GLY A CA 1
ATOM 1253 C C . GLY A 1 155 ? -14.091 11.048 16.424 1.00 35.75 155 GLY A C 1
ATOM 1254 O O . GLY A 1 155 ? -14.025 10.876 15.212 1.00 35.75 155 GLY A O 1
ATOM 1255 N N . SER A 1 156 ? -14.403 10.068 17.276 1.00 41.69 156 SER A N 1
ATOM 1256 C CA . SER A 1 156 ? -15.009 8.805 16.849 1.00 41.69 156 SER A CA 1
ATOM 1257 C C . SER A 1 156 ? -16.327 9.133 16.136 1.00 41.69 156 SER A C 1
ATOM 1259 O O . SER A 1 156 ? -17.217 9.700 16.773 1.00 41.69 156 SER A O 1
ATOM 1261 N N . THR A 1 157 ? -16.447 8.834 14.837 1.00 28.45 157 THR A N 1
ATOM 1262 C CA . THR A 1 157 ? -17.676 8.305 14.204 1.00 28.45 157 THR A CA 1
ATOM 1263 C C . THR A 1 157 ? -17.509 8.020 12.696 1.00 28.45 157 THR A C 1
ATOM 1265 O O . THR A 1 157 ? -17.182 8.888 11.892 1.00 28.45 157 THR A O 1
ATOM 1268 N N . GLU A 1 158 ? -17.813 6.765 12.340 1.00 35.00 158 GLU A N 1
ATOM 1269 C CA . GLU A 1 158 ? -18.651 6.267 11.218 1.00 35.00 158 GLU A CA 1
ATOM 1270 C C . GLU A 1 158 ? -18.317 6.523 9.738 1.00 35.00 158 GLU A C 1
ATOM 1272 O O . GLU A 1 158 ? -18.831 5.778 8.910 1.00 35.00 158 GLU A O 1
ATOM 1277 N N . ALA A 1 159 ? -17.461 7.468 9.370 1.00 35.31 159 ALA A N 1
ATOM 1278 C CA . ALA A 1 159 ? -17.797 8.481 8.361 1.00 35.31 159 ALA A CA 1
ATOM 1279 C C . ALA A 1 159 ? -18.363 9.646 9.145 1.00 35.31 159 ALA A C 1
ATOM 1281 O O . ALA A 1 159 ? -19.408 9.504 9.772 1.00 35.31 159 ALA A O 1
ATOM 1282 N N . ALA A 1 160 ? -17.653 10.772 9.162 1.00 32.53 160 ALA A N 1
ATOM 1283 C CA . ALA A 1 160 ? -18.082 11.881 9.992 1.00 32.53 160 ALA A CA 1
ATOM 1284 C C . ALA A 1 160 ? -19.417 12.414 9.455 1.00 32.53 160 ALA A C 1
ATOM 1286 O O . ALA A 1 160 ? -19.453 13.149 8.465 1.00 32.53 160 ALA A O 1
ATOM 1287 N N . ILE A 1 161 ? -20.477 11.960 10.120 1.00 35.56 161 ILE A N 1
ATOM 1288 C CA . ILE A 1 161 ? -21.845 12.423 10.041 1.00 35.56 161 ILE A CA 1
ATOM 1289 C C . ILE A 1 161 ? -21.825 13.823 10.623 1.00 35.56 161 ILE A C 1
ATOM 1291 O O . ILE A 1 161 ? -21.716 14.022 11.832 1.00 35.56 161 ILE A O 1
ATOM 1295 N N . PHE A 1 162 ? -21.864 14.807 9.738 1.00 33.47 162 PHE A N 1
ATOM 1296 C CA . PHE A 1 162 ? -21.996 16.189 10.159 1.00 33.47 162 PHE A CA 1
ATOM 1297 C C . PHE A 1 162 ? -23.396 16.366 10.710 1.00 33.47 162 PHE A C 1
ATOM 1299 O O . PHE A 1 162 ? -24.348 16.068 10.006 1.00 33.47 162 PHE A O 1
ATOM 1306 N N . LYS A 1 163 ? -23.534 16.821 11.950 1.00 34.03 163 LYS A N 1
ATOM 1307 C CA . LYS A 1 163 ? -24.819 17.291 12.453 1.00 34.03 163 LYS A CA 1
ATOM 1308 C C . LYS A 1 163 ? -24.818 18.815 12.448 1.00 34.03 163 LYS A C 1
ATOM 1310 O O . LYS A 1 163 ? -23.826 19.412 12.862 1.00 34.03 163 LYS A O 1
ATOM 1315 N N . GLY A 1 164 ? -25.880 19.433 11.933 1.00 30.88 164 GLY A N 1
ATOM 1316 C CA . GLY A 1 164 ? -26.087 20.876 12.052 1.00 30.88 164 GLY A CA 1
ATOM 1317 C C . GLY A 1 164 ? -26.182 21.302 13.522 1.00 30.88 164 GLY A C 1
ATOM 1318 O O . GLY A 1 164 ? -26.259 20.457 14.417 1.00 30.88 164 GLY A O 1
ATOM 1319 N N . LYS A 1 165 ? -26.206 22.614 13.795 1.00 34.84 165 LYS A N 1
ATOM 1320 C CA . LYS A 1 165 ? -26.435 23.145 15.161 1.00 34.84 165 LYS A CA 1
ATOM 1321 C C . LYS A 1 165 ? -27.759 22.654 15.778 1.00 34.84 165 LYS A C 1
ATOM 1323 O O . LYS A 1 165 ? -27.922 22.703 16.988 1.00 34.84 165 LYS A O 1
ATOM 1328 N N . ASP A 1 166 ? -28.665 22.163 14.940 1.00 36.62 166 ASP A N 1
ATOM 1329 C CA . ASP A 1 166 ? -29.964 21.567 15.250 1.00 36.62 166 ASP A CA 1
ATOM 1330 C C . ASP A 1 166 ? -29.928 20.033 15.430 1.00 36.62 166 ASP A C 1
ATOM 1332 O O . ASP A 1 166 ? -30.961 19.404 15.646 1.00 36.62 166 ASP A O 1
ATOM 1336 N N . GLY A 1 167 ? -28.759 19.397 15.305 1.00 30.31 167 GLY A N 1
ATOM 1337 C CA . GLY A 1 167 ? -28.598 17.952 15.458 1.00 30.31 167 GLY A CA 1
ATOM 1338 C C . GLY A 1 167 ? -28.935 17.108 14.218 1.00 30.31 167 GLY A C 1
ATOM 1339 O O . GLY A 1 167 ? -28.830 15.877 14.298 1.00 30.31 167 GLY A O 1
ATOM 1340 N N . ARG A 1 168 ? -29.289 17.706 13.067 1.00 29.62 168 ARG A N 1
ATOM 1341 C CA . ARG A 1 168 ? -29.631 16.958 11.837 1.00 29.62 168 ARG A CA 1
ATOM 1342 C C . ARG A 1 168 ? -28.407 16.518 11.045 1.00 29.62 168 ARG A C 1
ATOM 1344 O O . ARG A 1 168 ? -27.514 17.316 10.790 1.00 29.62 168 ARG A O 1
ATOM 1351 N N . VAL A 1 169 ? -28.399 15.257 10.609 1.00 30.44 169 VAL A N 1
ATOM 1352 C CA . VAL A 1 169 ? -27.321 14.637 9.819 1.00 30.44 169 VAL A CA 1
ATOM 1353 C C . VAL A 1 169 ? -27.269 15.213 8.396 1.00 30.44 169 VAL A C 1
ATOM 1355 O O . VAL A 1 169 ? -28.204 15.035 7.629 1.00 30.44 169 VAL A O 1
ATOM 1358 N N . MET A 1 170 ? -26.156 15.852 8.037 1.00 28.80 170 MET A N 1
ATOM 1359 C CA . MET A 1 170 ? -25.897 16.552 6.775 1.00 28.80 170 MET A CA 1
ATOM 1360 C C . MET A 1 170 ? -25.059 15.739 5.761 1.00 28.80 170 MET A C 1
ATOM 1362 O O . MET A 1 170 ? -24.745 16.257 4.695 1.00 28.80 170 MET A O 1
ATOM 1366 N N . GLY A 1 171 ? -24.677 14.484 6.057 1.00 27.86 171 GLY A N 1
ATOM 1367 C CA . GLY A 1 171 ? -24.078 13.565 5.062 1.00 27.86 171 GLY A CA 1
ATOM 1368 C C . GLY A 1 171 ? -23.104 12.501 5.602 1.00 27.86 171 GLY A C 1
ATOM 1369 O O . GLY A 1 171 ? -22.623 12.611 6.729 1.00 27.86 171 GLY A O 1
ATOM 1370 N N . ARG A 1 172 ? -22.801 11.474 4.783 1.00 29.80 172 ARG A N 1
ATOM 1371 C CA . ARG A 1 172 ? -21.768 10.422 4.982 1.00 29.80 172 ARG A CA 1
ATOM 1372 C C . ARG A 1 172 ? -20.692 10.528 3.885 1.00 29.80 172 ARG A C 1
ATOM 1374 O O . ARG A 1 172 ? -21.032 10.827 2.748 1.00 29.80 172 ARG A O 1
ATOM 1381 N N . ALA A 1 173 ? -19.425 10.258 4.218 1.00 33.62 173 ALA A N 1
ATOM 1382 C CA . ALA A 1 173 ? -18.254 10.698 3.444 1.00 33.62 173 ALA A CA 1
ATOM 1383 C C . ALA A 1 173 ? -17.178 9.616 3.215 1.00 33.62 173 ALA A C 1
ATOM 1385 O O . ALA A 1 173 ? -16.923 8.805 4.109 1.00 33.62 173 ALA A O 1
ATOM 1386 N N . LYS A 1 174 ? -16.495 9.650 2.058 1.00 37.81 174 LYS A N 1
ATOM 1387 C CA . LYS A 1 174 ? -15.404 8.723 1.671 1.00 37.81 174 LYS A CA 1
ATOM 1388 C C . LYS A 1 174 ? -14.046 9.346 2.028 1.00 37.81 174 LYS A C 1
ATOM 1390 O O . LYS A 1 174 ? -13.761 10.480 1.640 1.00 37.81 174 LYS A O 1
ATOM 1395 N N . VAL A 1 175 ? -13.214 8.618 2.775 1.00 39.38 175 VAL A N 1
ATOM 1396 C CA . VAL A 1 175 ? -11.899 9.093 3.246 1.00 39.38 175 VAL A CA 1
ATOM 1397 C C . VAL A 1 175 ? -10.787 8.506 2.378 1.00 39.38 175 VAL A C 1
ATOM 1399 O O . VAL A 1 175 ? -10.766 7.303 2.135 1.00 39.38 175 VAL A O 1
ATOM 1402 N N . VAL A 1 176 ? -9.860 9.350 1.922 1.00 44.38 176 VAL A N 1
ATOM 1403 C CA . VAL A 1 176 ? -8.647 8.956 1.191 1.00 44.38 176 VAL A CA 1
ATOM 1404 C C . VAL A 1 176 ? -7.443 9.433 1.994 1.00 44.38 176 VAL A C 1
ATOM 1406 O O . VAL A 1 176 ? -7.287 10.624 2.246 1.00 44.38 176 VAL A O 1
ATOM 1409 N N . VAL A 1 177 ? -6.583 8.519 2.431 1.00 43.91 177 VAL A N 1
ATOM 1410 C CA . VAL A 1 177 ? -5.353 8.872 3.150 1.00 43.91 177 VAL A CA 1
ATOM 1411 C C . VAL A 1 177 ? -4.209 8.901 2.148 1.00 43.91 177 VAL A C 1
ATOM 1413 O O . VAL A 1 177 ? -3.925 7.897 1.504 1.00 43.91 177 VAL A O 1
ATOM 1416 N N . VAL A 1 178 ? -3.553 10.052 2.011 1.00 45.72 178 VAL A N 1
ATOM 1417 C CA . VAL A 1 178 ? -2.380 10.221 1.151 1.00 45.72 178 VAL A CA 1
ATOM 1418 C C . VAL A 1 178 ? -1.177 10.518 2.036 1.00 45.72 178 VAL A C 1
ATOM 1420 O O . VAL A 1 178 ? -1.084 11.578 2.651 1.00 45.72 178 VAL A O 1
ATOM 1423 N N . VAL A 1 179 ? -0.232 9.585 2.096 1.00 44.97 179 VAL A N 1
ATOM 1424 C CA . VAL A 1 179 ? 1.053 9.797 2.771 1.00 44.97 179 VAL A CA 1
ATOM 1425 C C . VAL A 1 179 ? 2.002 10.455 1.773 1.00 44.97 179 VAL A C 1
ATOM 1427 O O . VAL A 1 179 ? 2.385 9.827 0.788 1.00 44.97 179 VAL A O 1
ATOM 1430 N N . VAL A 1 180 ? 2.372 11.717 2.005 1.00 41.38 180 VAL A N 1
ATOM 1431 C CA . VAL A 1 180 ? 3.336 12.443 1.167 1.00 41.38 180 VAL A CA 1
ATOM 1432 C C . VAL A 1 180 ? 4.580 12.725 2.002 1.00 41.38 180 VAL A C 1
ATOM 1434 O O . VAL A 1 180 ? 4.492 13.357 3.045 1.00 41.38 180 VAL A O 1
ATOM 1437 N N . GLY A 1 181 ? 5.759 12.277 1.579 1.00 35.28 181 GLY A N 1
ATOM 1438 C CA . GLY A 1 181 ? 6.992 12.598 2.297 1.00 35.28 181 GLY A CA 1
ATOM 1439 C C . GLY A 1 181 ? 8.230 12.355 1.453 1.00 35.28 181 GLY A C 1
ATOM 1440 O O . GLY A 1 181 ? 8.385 11.268 0.913 1.00 35.28 181 GLY A O 1
ATOM 1441 N N . ALA A 1 182 ? 9.082 13.375 1.348 1.00 30.50 182 ALA A N 1
ATOM 1442 C CA . ALA A 1 182 ? 10.428 13.273 0.799 1.00 30.50 182 ALA A CA 1
ATOM 1443 C C . ALA A 1 182 ? 11.428 13.281 1.965 1.00 30.50 182 ALA A C 1
ATOM 1445 O O . ALA A 1 182 ? 11.300 14.098 2.881 1.00 30.50 182 ALA A O 1
ATOM 1446 N N . GLY A 1 183 ? 12.413 12.380 1.952 1.00 37.03 183 GLY A N 1
ATOM 1447 C CA . GLY A 1 183 ? 13.565 12.457 2.864 1.00 37.03 183 GLY A CA 1
ATOM 1448 C C . GLY A 1 183 ? 13.254 12.260 4.356 1.00 37.03 183 GLY A C 1
ATOM 1449 O O . GLY A 1 183 ? 13.901 12.860 5.207 1.00 37.03 183 GLY A O 1
ATOM 1450 N N . GLY A 1 184 ? 12.261 11.436 4.704 1.00 35.22 184 GLY A N 1
ATOM 1451 C CA . GLY A 1 184 ? 12.029 11.017 6.095 1.00 35.22 184 GLY A CA 1
ATOM 1452 C C . GLY A 1 184 ? 11.112 11.911 6.940 1.00 35.22 184 GLY A C 1
ATOM 1453 O O . GLY A 1 184 ? 10.730 11.490 8.031 1.00 35.22 184 GLY A O 1
ATOM 1454 N N . LYS A 1 185 ? 10.656 13.070 6.443 1.00 36.09 185 LYS A N 1
ATOM 1455 C CA . LYS A 1 185 ? 9.520 13.795 7.045 1.00 36.09 185 LYS A CA 1
ATOM 1456 C C . LYS A 1 185 ? 8.219 13.311 6.397 1.00 36.09 185 LYS A C 1
ATOM 1458 O O . LYS A 1 185 ? 7.900 13.678 5.269 1.00 36.09 185 LYS A O 1
ATOM 1463 N N . LYS A 1 186 ? 7.508 12.421 7.097 1.00 47.19 186 LYS A N 1
ATOM 1464 C CA . LYS A 1 186 ? 6.199 11.882 6.693 1.00 47.19 186 LYS A CA 1
ATOM 1465 C C . LYS A 1 186 ? 5.127 12.948 6.962 1.00 47.19 186 LYS A C 1
ATOM 1467 O O . LYS A 1 186 ? 4.862 13.240 8.122 1.00 47.19 186 LYS A O 1
ATOM 1472 N N . ASP A 1 187 ? 4.518 13.513 5.922 1.00 45.22 187 ASP A N 1
ATOM 1473 C CA . ASP A 1 187 ? 3.349 14.392 6.041 1.00 45.22 187 ASP A CA 1
ATOM 1474 C C . ASP A 1 187 ? 2.109 13.589 5.616 1.00 45.22 187 ASP A C 1
ATOM 1476 O O . ASP A 1 187 ? 1.849 13.351 4.430 1.00 45.22 187 ASP A O 1
ATOM 1480 N N . VAL A 1 188 ? 1.387 13.052 6.602 1.00 45.75 188 VAL A N 1
ATOM 1481 C CA . VAL A 1 188 ? 0.184 12.254 6.348 1.00 45.75 188 VAL A CA 1
ATOM 1482 C C . VAL A 1 188 ? -0.988 13.200 6.142 1.00 45.75 188 VAL A C 1
ATOM 1484 O O . VAL A 1 188 ? -1.464 13.845 7.072 1.00 45.75 188 VAL A O 1
ATOM 1487 N N . LYS A 1 189 ? -1.465 13.275 4.901 1.00 54.19 189 LYS A N 1
ATOM 1488 C CA . LYS A 1 189 ? -2.571 14.136 4.498 1.00 54.19 189 LYS A CA 1
ATOM 1489 C C . LYS A 1 189 ? -3.827 13.306 4.358 1.00 54.19 189 LYS A C 1
ATOM 1491 O O . LYS A 1 189 ? -3.931 12.469 3.463 1.00 54.19 189 LYS A O 1
ATOM 1496 N N . VAL A 1 190 ? -4.792 13.538 5.239 1.00 49.53 190 VAL A N 1
ATOM 1497 C CA . VAL A 1 190 ? -6.080 12.851 5.172 1.00 49.53 190 VAL A CA 1
ATOM 1498 C C . VAL A 1 190 ? -7.078 13.703 4.414 1.00 49.53 190 VAL A C 1
ATOM 1500 O O . VAL A 1 190 ? -7.228 14.894 4.667 1.00 49.53 190 VAL A O 1
ATOM 1503 N N . TRP A 1 191 ? -7.770 13.081 3.474 1.00 53.59 191 TRP A N 1
ATOM 1504 C CA . TRP A 1 191 ? -8.729 13.716 2.595 1.00 53.59 191 TRP A CA 1
ATOM 1505 C C . TRP A 1 191 ? -10.123 13.178 2.866 1.00 53.59 191 TRP A C 1
ATOM 1507 O O . TRP A 1 191 ? -10.317 11.968 2.943 1.00 53.59 191 TRP A O 1
ATOM 1517 N N . LYS A 1 192 ? -11.100 14.074 2.972 1.00 48.66 192 LYS A N 1
ATOM 1518 C CA . LYS A 1 192 ? -12.516 13.759 3.158 1.00 48.66 192 LYS A CA 1
ATOM 1519 C C . LYS A 1 192 ? -13.307 14.390 2.017 1.00 48.66 192 LYS A C 1
ATOM 1521 O O . LYS A 1 192 ? -13.235 15.602 1.837 1.00 48.66 192 LYS A O 1
ATOM 1526 N N . ASP A 1 193 ? -13.999 13.574 1.221 1.00 51.00 193 ASP A N 1
ATOM 1527 C CA . ASP A 1 193 ? -14.804 14.025 0.068 1.00 51.00 193 ASP A CA 1
ATOM 1528 C C . ASP A 1 193 ? -14.034 14.951 -0.894 1.00 51.00 193 ASP A C 1
ATOM 1530 O O . ASP A 1 193 ? -14.531 15.978 -1.352 1.00 51.00 193 ASP A O 1
ATOM 1534 N N . GLY A 1 194 ? -12.765 14.624 -1.156 1.00 44.69 194 GLY A N 1
ATOM 1535 C CA . GLY A 1 194 ? -11.916 15.430 -2.035 1.00 44.69 194 GLY A CA 1
ATOM 1536 C C . GLY A 1 194 ? -11.368 16.722 -1.414 1.00 44.69 194 GLY A C 1
ATOM 1537 O O . GLY A 1 194 ? -10.841 17.552 -2.151 1.00 44.69 194 GLY A O 1
ATOM 1538 N N . LYS A 1 195 ? -11.439 16.899 -0.088 1.00 49.12 195 LYS A N 1
ATOM 1539 C CA . LYS A 1 195 ? -10.898 18.066 0.638 1.00 49.12 195 LYS A CA 1
ATOM 1540 C C . LYS A 1 195 ? -9.903 17.642 1.715 1.00 49.12 195 LYS A C 1
ATOM 1542 O O . LYS A 1 195 ? -10.142 16.660 2.415 1.00 49.12 195 LYS A O 1
ATOM 1547 N N . LEU A 1 196 ? -8.784 18.353 1.842 1.00 50.28 196 LEU A N 1
ATOM 1548 C CA . LEU A 1 196 ? -7.737 18.021 2.816 1.00 50.28 196 LEU A CA 1
ATOM 1549 C C . LEU A 1 196 ? -8.242 18.383 4.205 1.00 50.28 196 LEU A C 1
ATOM 1551 O O . LEU A 1 196 ? -8.593 19.534 4.427 1.00 50.28 196 LEU A O 1
ATOM 1555 N N . VAL A 1 197 ? -8.259 17.446 5.140 1.00 57.09 197 VAL A N 1
ATOM 1556 C CA . VAL A 1 197 ? -8.616 17.724 6.531 1.00 57.09 197 VAL A CA 1
ATOM 1557 C C . VAL A 1 197 ? -7.360 18.209 7.249 1.00 57.09 197 VAL A C 1
ATOM 1559 O O . VAL A 1 197 ? -6.362 17.493 7.319 1.00 57.09 197 VAL A O 1
ATOM 1562 N N . THR A 1 198 ? -7.382 19.446 7.735 1.00 54.00 198 THR A N 1
ATOM 1563 C CA . THR A 1 198 ? -6.305 20.019 8.551 1.00 54.00 198 THR A CA 1
ATOM 1564 C C . THR A 1 198 ? -6.323 19.427 9.972 1.00 54.00 198 THR A C 1
ATOM 1566 O O . THR A 1 198 ? -7.323 18.821 10.366 1.00 54.00 198 THR A O 1
ATOM 1569 N N . PRO A 1 199 ? -5.247 19.572 10.775 1.00 46.50 199 PRO A N 1
ATOM 1570 C CA . PRO A 1 199 ? -5.177 19.011 12.135 1.00 46.50 199 PRO A CA 1
ATOM 1571 C C . PRO A 1 199 ? -6.304 19.455 13.088 1.00 46.50 199 PRO A C 1
ATOM 1573 O O . PRO A 1 199 ? -6.610 18.764 14.056 1.00 46.50 199 PRO A O 1
ATOM 1576 N N . ASP A 1 200 ? -6.939 20.595 12.814 1.00 46.31 200 ASP A N 1
ATOM 1577 C CA . ASP A 1 200 ? -8.110 21.136 13.514 1.00 46.31 200 ASP A CA 1
ATOM 1578 C C . ASP A 1 200 ? -9.458 20.643 12.943 1.00 46.31 200 ASP A C 1
ATOM 1580 O O . ASP A 1 200 ? -10.519 21.120 13.343 1.00 46.31 200 ASP A O 1
ATOM 1584 N N . GLY A 1 201 ? -9.441 19.677 12.019 1.00 45.44 201 GLY A N 1
ATOM 1585 C CA . GLY A 1 201 ? -10.634 19.021 11.478 1.00 45.44 201 GLY A CA 1
ATOM 1586 C C . GLY A 1 201 ? -11.352 19.798 10.372 1.00 45.44 201 GLY A C 1
ATOM 1587 O O . GLY A 1 201 ? -12.404 19.357 9.902 1.00 45.44 201 GLY A O 1
ATOM 1588 N N . ARG A 1 202 ? -10.811 20.940 9.931 1.00 41.28 202 ARG A N 1
ATOM 1589 C CA . ARG A 1 202 ? -11.421 21.758 8.878 1.00 41.28 202 ARG A CA 1
ATOM 1590 C C . ARG A 1 202 ? -10.993 21.265 7.492 1.00 41.28 202 ARG A C 1
ATOM 1592 O O . ARG A 1 202 ? -9.837 20.908 7.285 1.00 41.28 202 ARG A O 1
ATOM 1599 N N . PRO A 1 203 ? -11.898 21.237 6.504 1.00 40.41 203 PRO A N 1
ATOM 1600 C CA . PRO A 1 203 ? -11.495 21.008 5.130 1.00 40.41 203 PRO A CA 1
ATOM 1601 C C . PRO A 1 203 ? -10.756 22.246 4.607 1.00 40.41 203 PRO A C 1
ATOM 1603 O O . PRO A 1 203 ? -11.338 23.323 4.499 1.00 40.41 203 PRO A O 1
ATOM 1606 N N . ASN A 1 204 ? -9.491 22.099 4.229 1.00 55.34 204 ASN A N 1
ATOM 1607 C CA . ASN A 1 204 ? -8.821 23.047 3.355 1.00 55.34 204 ASN A CA 1
ATOM 1608 C C . ASN A 1 204 ? -9.476 22.941 1.972 1.00 55.34 204 ASN A C 1
ATOM 1610 O O . ASN A 1 204 ? -9.188 22.035 1.192 1.00 55.34 204 ASN A O 1
ATOM 1614 N N . LEU A 1 205 ? -10.391 23.875 1.711 1.00 42.34 205 LEU A N 1
ATOM 1615 C CA . LEU A 1 205 ? -11.201 23.953 0.495 1.00 42.34 205 LEU A CA 1
ATOM 1616 C C . LEU A 1 205 ? -10.371 24.220 -0.771 1.00 42.34 205 LEU A C 1
ATOM 1618 O O . LEU A 1 205 ? -10.873 24.001 -1.870 1.00 42.34 205 LEU A O 1
ATOM 1622 N N . ASN A 1 206 ? -9.114 24.650 -0.620 1.00 48.78 206 ASN A N 1
ATOM 1623 C CA . ASN A 1 206 ? -8.216 24.982 -1.728 1.00 48.78 206 ASN A CA 1
ATOM 1624 C C . ASN A 1 206 ? -7.324 23.806 -2.142 1.00 48.78 206 ASN A C 1
ATOM 1626 O O . ASN A 1 206 ? -6.755 23.807 -3.231 1.00 48.78 206 ASN A O 1
ATOM 1630 N N . ALA A 1 207 ? -7.175 22.807 -1.275 1.00 56.25 207 ALA A N 1
ATOM 1631 C CA . ALA A 1 207 ? -6.417 21.609 -1.573 1.00 56.25 207 ALA A CA 1
ATOM 1632 C C . ALA A 1 207 ? -7.415 20.519 -1.995 1.00 56.25 207 ALA A C 1
ATOM 1634 O O . ALA A 1 207 ? -8.439 20.345 -1.340 1.00 56.25 207 ALA A O 1
ATOM 1635 N N . THR A 1 208 ? -7.113 19.789 -3.074 1.00 67.25 208 THR A N 1
ATOM 1636 C CA . THR A 1 208 ? -7.776 18.536 -3.522 1.00 67.25 208 THR A CA 1
ATOM 1637 C C . THR A 1 208 ? -6.764 17.372 -3.564 1.00 67.25 208 THR A C 1
ATOM 1639 O O . THR A 1 208 ? -5.574 17.648 -3.771 1.00 67.25 208 THR A O 1
ATOM 1642 N N . PRO A 1 209 ? -7.159 16.089 -3.379 1.00 66.50 209 PRO A N 1
ATOM 1643 C CA . PRO A 1 209 ? -6.214 14.968 -3.375 1.00 66.50 209 PRO A CA 1
ATOM 1644 C C . PRO A 1 209 ? -5.408 14.965 -4.667 1.00 66.50 209 PRO A C 1
ATOM 1646 O O . PRO A 1 209 ? -4.189 14.826 -4.641 1.00 66.50 209 PRO A O 1
ATOM 1649 N N . LEU A 1 210 ? -6.093 15.276 -5.771 1.00 76.25 210 LEU A N 1
ATOM 1650 C CA . LEU A 1 210 ? -5.515 15.551 -7.075 1.00 76.25 210 LEU A CA 1
ATOM 1651 C C . LEU A 1 210 ? -4.367 16.572 -6.998 1.00 76.25 210 LEU A C 1
ATOM 1653 O O . LEU A 1 210 ? -3.244 16.249 -7.362 1.00 76.25 210 LEU A O 1
ATOM 1657 N N . THR A 1 211 ? -4.598 17.787 -6.488 1.00 78.56 211 THR A N 1
ATOM 1658 C CA . THR A 1 211 ? -3.542 18.823 -6.412 1.00 78.56 211 THR A CA 1
ATOM 1659 C C . THR A 1 211 ? -2.350 18.432 -5.537 1.00 78.56 211 THR A C 1
ATOM 1661 O O . THR A 1 211 ? -1.212 18.766 -5.870 1.00 78.56 211 THR A O 1
ATOM 1664 N N . ALA A 1 212 ? -2.571 17.711 -4.436 1.00 73.81 212 ALA A N 1
ATOM 1665 C CA . ALA A 1 212 ? -1.482 17.294 -3.556 1.00 73.81 212 ALA A CA 1
ATOM 1666 C C . ALA A 1 212 ? -0.650 16.164 -4.164 1.00 73.81 212 ALA A C 1
ATOM 1668 O O . ALA A 1 212 ? 0.576 16.201 -4.079 1.00 73.81 212 ALA A O 1
ATOM 1669 N N . LEU A 1 213 ? -1.303 15.211 -4.825 1.00 78.81 213 LEU A N 1
ATOM 1670 C CA . LEU A 1 213 ? -0.634 14.157 -5.574 1.00 78.81 213 LEU A CA 1
ATOM 1671 C C . LEU A 1 213 ? 0.133 14.730 -6.775 1.00 78.81 213 LEU A C 1
ATOM 1673 O O . LEU A 1 213 ? 1.304 14.413 -6.951 1.00 78.81 213 LEU A O 1
ATOM 1677 N N . ILE A 1 214 ? -0.456 15.671 -7.523 1.00 84.06 214 ILE A N 1
ATOM 1678 C CA . ILE A 1 214 ? 0.243 16.413 -8.589 1.00 84.06 214 ILE A CA 1
ATOM 1679 C C . ILE A 1 214 ? 1.471 17.150 -8.034 1.00 84.06 214 ILE A C 1
ATOM 1681 O O . ILE A 1 214 ? 2.512 17.207 -8.687 1.00 84.06 214 ILE A O 1
ATOM 1685 N N . LYS A 1 215 ? 1.392 17.711 -6.822 1.00 81.00 215 LYS A N 1
ATOM 1686 C CA . LYS A 1 215 ? 2.553 18.332 -6.170 1.00 81.00 215 LYS A CA 1
ATOM 1687 C C . LYS A 1 215 ? 3.623 17.294 -5.810 1.00 81.00 215 LYS A C 1
ATOM 1689 O O . LYS A 1 215 ? 4.805 17.583 -5.980 1.00 81.00 215 LYS A O 1
ATOM 1694 N N . ALA A 1 216 ? 3.228 16.100 -5.365 1.00 79.44 216 ALA A N 1
ATOM 1695 C CA . ALA A 1 216 ? 4.143 15.005 -5.039 1.00 79.44 216 ALA A CA 1
ATOM 1696 C C . ALA A 1 216 ? 4.931 14.499 -6.262 1.00 79.44 216 ALA A C 1
ATOM 1698 O O . ALA A 1 216 ? 6.092 14.130 -6.110 1.00 79.44 216 ALA A O 1
ATOM 1699 N N . LEU A 1 217 ? 4.374 14.605 -7.477 1.00 85.19 217 LEU A N 1
ATOM 1700 C CA . LEU A 1 217 ? 5.085 14.319 -8.737 1.00 85.19 217 LEU A CA 1
ATOM 1701 C C . LEU A 1 217 ? 6.326 15.201 -8.981 1.00 85.19 217 LEU A C 1
ATOM 1703 O O . LEU A 1 217 ? 7.132 14.910 -9.861 1.00 85.19 217 LEU A O 1
ATOM 1707 N N . ARG A 1 218 ? 6.479 16.307 -8.241 1.00 84.06 218 ARG A N 1
ATOM 1708 C CA . ARG A 1 218 ? 7.652 17.197 -8.316 1.00 84.06 218 ARG A CA 1
ATOM 1709 C C . ARG A 1 218 ? 8.759 16.822 -7.327 1.00 84.06 218 ARG A C 1
ATOM 1711 O O . ARG A 1 218 ? 9.768 17.519 -7.270 1.00 84.06 218 ARG A O 1
ATOM 1718 N N . SER A 1 219 ? 8.555 15.785 -6.518 1.00 78.06 219 SER A N 1
ATOM 1719 C CA . SER A 1 219 ? 9.556 15.304 -5.569 1.00 78.06 219 SER A CA 1
ATOM 1720 C C . SER A 1 219 ? 10.767 14.703 -6.285 1.00 78.06 219 SER A C 1
ATOM 1722 O O . SER A 1 219 ? 10.640 14.173 -7.385 1.00 78.06 219 SER A O 1
ATOM 1724 N N . LYS A 1 220 ? 11.932 14.752 -5.628 1.00 76.88 220 LYS A N 1
ATOM 1725 C CA . LYS A 1 220 ? 13.126 13.984 -6.023 1.00 76.88 220 LYS A CA 1
ATOM 1726 C C . LYS A 1 220 ? 13.095 12.536 -5.511 1.00 76.88 220 LYS A C 1
ATOM 1728 O O . LYS A 1 220 ? 13.914 11.729 -5.915 1.00 76.88 220 LYS A O 1
ATOM 1733 N N . ASP A 1 221 ? 12.178 12.227 -4.595 1.00 72.12 221 ASP A N 1
ATOM 1734 C CA . ASP A 1 221 ? 12.003 10.890 -4.027 1.00 72.12 221 ASP A CA 1
ATOM 1735 C C . ASP A 1 221 ? 11.210 10.005 -4.999 1.00 72.12 221 ASP A C 1
ATOM 1737 O O . ASP A 1 221 ? 9.999 10.173 -5.163 1.00 72.12 221 ASP A O 1
ATOM 1741 N N . GLU A 1 222 ? 11.904 9.076 -5.653 1.00 76.62 222 GLU A N 1
ATOM 1742 C CA . GLU A 1 222 ? 11.349 8.191 -6.683 1.00 76.62 222 GLU A CA 1
ATOM 1743 C C . GLU A 1 222 ? 10.188 7.338 -6.165 1.00 76.62 222 GLU A C 1
ATOM 1745 O O . GLU A 1 222 ? 9.181 7.155 -6.854 1.00 76.62 222 GLU A O 1
ATOM 1750 N N . VAL A 1 223 ? 10.299 6.853 -4.924 1.00 70.19 223 VAL A N 1
ATOM 1751 C CA . VAL A 1 223 ? 9.275 6.022 -4.282 1.00 70.19 223 VAL A CA 1
ATOM 1752 C C . VAL A 1 223 ? 8.015 6.846 -4.057 1.00 70.19 223 VAL A C 1
ATOM 1754 O O . VAL A 1 223 ? 6.906 6.378 -4.329 1.00 70.19 223 VAL A O 1
ATOM 1757 N N . LEU A 1 224 ? 8.170 8.092 -3.602 1.00 72.56 224 LEU A N 1
ATOM 1758 C CA . LEU A 1 224 ? 7.043 9.004 -3.449 1.00 72.56 224 LEU A CA 1
ATOM 1759 C C . LEU A 1 224 ? 6.371 9.305 -4.795 1.00 72.56 224 LEU A C 1
ATOM 1761 O O . LEU A 1 224 ? 5.142 9.302 -4.867 1.00 72.56 224 LEU A O 1
ATOM 1765 N N . VAL A 1 225 ? 7.149 9.557 -5.851 1.00 81.50 225 VAL A N 1
ATOM 1766 C CA . VAL A 1 225 ? 6.602 9.860 -7.183 1.00 81.50 225 VAL A CA 1
ATOM 1767 C C . VAL A 1 225 ? 5.831 8.661 -7.738 1.00 81.50 225 VAL A C 1
ATOM 1769 O O . VAL A 1 225 ? 4.691 8.837 -8.166 1.00 81.50 225 VAL A O 1
ATOM 1772 N N . ARG A 1 226 ? 6.381 7.441 -7.660 1.00 81.25 226 ARG A N 1
ATOM 1773 C CA . ARG A 1 226 ? 5.688 6.204 -8.079 1.00 81.25 226 ARG A CA 1
ATOM 1774 C C . ARG A 1 226 ? 4.355 6.029 -7.355 1.00 81.25 226 ARG A C 1
ATOM 1776 O O . ARG A 1 226 ? 3.323 5.834 -7.988 1.00 81.25 226 ARG A O 1
ATOM 1783 N N . ARG A 1 227 ? 4.348 6.198 -6.031 1.00 72.88 227 ARG A N 1
ATOM 1784 C CA . ARG A 1 227 ? 3.115 6.115 -5.231 1.00 72.88 227 ARG A CA 1
ATOM 1785 C C . ARG A 1 227 ? 2.106 7.194 -5.588 1.00 72.88 227 ARG A C 1
ATOM 1787 O O . ARG A 1 227 ? 0.906 6.938 -5.572 1.00 72.88 227 ARG A O 1
ATOM 1794 N N . ALA A 1 228 ? 2.578 8.399 -5.894 1.00 78.62 228 ALA A N 1
ATOM 1795 C CA . ALA A 1 228 ? 1.705 9.473 -6.327 1.00 78.62 228 ALA A CA 1
ATOM 1796 C C . ALA A 1 228 ? 1.049 9.146 -7.678 1.00 78.62 228 ALA A C 1
ATOM 1798 O O . ALA A 1 228 ? -0.142 9.392 -7.834 1.00 78.62 228 ALA A O 1
ATOM 1799 N N . LEU A 1 229 ? 1.788 8.543 -8.615 1.00 85.69 229 LEU A N 1
ATOM 1800 C CA . LEU A 1 229 ? 1.266 8.076 -9.904 1.00 85.69 229 LEU A CA 1
ATOM 1801 C C . LEU A 1 229 ? 0.203 6.983 -9.732 1.00 85.69 229 LEU A C 1
ATOM 1803 O O . LEU A 1 229 ? -0.888 7.107 -10.290 1.00 85.69 229 LEU A O 1
ATOM 1807 N N . ASP A 1 230 ? 0.468 5.978 -8.895 1.00 78.25 230 ASP A N 1
ATOM 1808 C CA . ASP A 1 230 ? -0.510 4.930 -8.580 1.00 78.25 230 ASP A CA 1
ATOM 1809 C C . ASP A 1 230 ? -1.774 5.498 -7.932 1.00 78.25 230 ASP A C 1
ATOM 1811 O O . ASP A 1 230 ? -2.892 5.172 -8.336 1.00 78.25 230 ASP A O 1
ATOM 1815 N N . ALA A 1 231 ? -1.615 6.387 -6.950 1.00 75.19 231 ALA A N 1
ATOM 1816 C CA . ALA A 1 231 ? -2.740 7.020 -6.274 1.00 75.19 231 ALA A CA 1
ATOM 1817 C C . ALA A 1 231 ? -3.552 7.917 -7.222 1.00 75.19 231 ALA A C 1
ATOM 1819 O O . ALA A 1 231 ? -4.777 7.949 -7.124 1.00 75.19 231 ALA A O 1
ATOM 1820 N N . LEU A 1 232 ? -2.903 8.619 -8.161 1.00 81.12 232 LEU A N 1
ATOM 1821 C CA . LEU A 1 232 ? -3.591 9.390 -9.203 1.00 81.12 232 LEU A CA 1
ATOM 1822 C C . LEU A 1 232 ? -4.390 8.477 -10.135 1.00 81.12 232 LEU A C 1
ATOM 1824 O O . LEU A 1 232 ? -5.540 8.786 -10.436 1.00 81.12 232 LEU A O 1
ATOM 1828 N N . ALA A 1 233 ? -3.823 7.341 -10.541 1.00 80.81 233 ALA A N 1
ATOM 1829 C CA . ALA A 1 233 ? -4.524 6.359 -11.360 1.00 80.81 233 ALA A CA 1
ATOM 1830 C C . ALA A 1 233 ? -5.741 5.764 -10.633 1.00 80.81 233 ALA A C 1
ATOM 1832 O O . ALA A 1 233 ? -6.814 5.649 -11.219 1.00 80.81 233 ALA A O 1
ATOM 1833 N N . GLN A 1 234 ? -5.597 5.440 -9.344 1.00 75.56 234 GLN A N 1
ATOM 1834 C CA . GLN A 1 234 ? -6.692 4.940 -8.504 1.00 75.56 234 GLN A CA 1
ATOM 1835 C C . GLN A 1 234 ? -7.766 5.996 -8.233 1.00 75.56 234 GLN A C 1
ATOM 1837 O O . GLN A 1 234 ? -8.941 5.655 -8.099 1.00 75.56 234 GLN A O 1
ATOM 1842 N N . LEU A 1 235 ? -7.379 7.274 -8.154 1.00 76.00 235 LEU A N 1
ATOM 1843 C CA . LEU A 1 235 ? -8.326 8.379 -8.035 1.00 76.00 235 LEU A CA 1
ATOM 1844 C C . LEU A 1 235 ? -9.242 8.457 -9.267 1.00 76.00 235 LEU A C 1
ATOM 1846 O O . LEU A 1 235 ? -10.382 8.898 -9.137 1.00 76.00 235 LEU A O 1
ATOM 1850 N N . GLY A 1 236 ? -8.761 8.025 -10.439 1.00 75.81 236 GLY A N 1
ATOM 1851 C CA . GLY A 1 236 ? -9.538 7.976 -11.682 1.00 75.81 236 GLY A CA 1
ATOM 1852 C C . GLY A 1 236 ? -9.843 9.352 -12.283 1.00 75.81 236 GLY A C 1
ATOM 1853 O O . GLY A 1 236 ? -10.619 9.464 -13.230 1.00 75.81 236 GLY A O 1
ATOM 1854 N N . ASP A 1 237 ? -9.255 10.415 -11.734 1.00 82.00 237 ASP A N 1
ATOM 1855 C CA . ASP A 1 237 ? -9.498 11.784 -12.170 1.00 82.00 237 ASP A CA 1
ATOM 1856 C C . ASP A 1 237 ? -8.649 12.106 -13.404 1.00 82.00 237 ASP A C 1
ATOM 1858 O O . ASP A 1 237 ? -7.434 12.308 -13.313 1.00 82.00 237 ASP A O 1
ATOM 1862 N N . LYS A 1 238 ? -9.300 12.175 -14.569 1.00 87.25 238 LYS A N 1
ATOM 1863 C CA . LYS A 1 238 ? -8.660 12.426 -15.871 1.00 87.25 238 LYS A CA 1
ATOM 1864 C C . LYS A 1 238 ? -7.850 13.723 -15.913 1.00 87.25 238 LYS A C 1
ATOM 1866 O O . LYS A 1 238 ? -6.883 13.803 -16.668 1.00 87.25 238 LYS A O 1
ATOM 1871 N N . ARG A 1 239 ? -8.132 14.691 -15.036 1.00 86.50 239 ARG A N 1
ATOM 1872 C CA . ARG A 1 239 ? -7.359 15.941 -14.930 1.00 86.50 239 ARG A CA 1
ATOM 1873 C C . ARG A 1 239 ? -5.910 15.709 -14.493 1.00 86.50 239 ARG A C 1
ATOM 1875 O O . ARG A 1 239 ? -5.070 16.592 -14.655 1.00 86.50 239 ARG A O 1
ATOM 1882 N N . ALA A 1 240 ? -5.595 14.529 -13.951 1.00 89.44 240 ALA A N 1
ATOM 1883 C CA . ALA A 1 240 ? -4.232 14.112 -13.637 1.00 89.44 240 ALA A CA 1
ATOM 1884 C C . ALA A 1 240 ? -3.373 13.867 -14.889 1.00 89.44 240 ALA A C 1
ATOM 1886 O O . ALA A 1 240 ? -2.153 14.006 -14.819 1.00 89.44 240 ALA A O 1
ATOM 1887 N N . VAL A 1 241 ? -3.983 13.549 -16.038 1.00 92.69 241 VAL A N 1
ATOM 1888 C CA . VAL A 1 241 ? -3.275 13.225 -17.289 1.00 92.69 241 VAL A CA 1
ATOM 1889 C C . VAL A 1 241 ? -2.326 14.351 -17.694 1.00 92.69 241 VAL A C 1
ATOM 1891 O O . VAL A 1 241 ? -1.151 14.091 -17.951 1.00 92.69 241 VAL A O 1
ATOM 1894 N N . GLY A 1 242 ? -2.778 15.607 -17.643 1.00 90.81 242 GLY A N 1
ATOM 1895 C CA . GLY A 1 242 ? -1.936 16.750 -17.995 1.00 90.81 242 GLY A CA 1
ATOM 1896 C C . GLY A 1 242 ? -0.801 17.046 -17.014 1.00 90.81 242 GLY A C 1
ATOM 1897 O O . GLY A 1 242 ? 0.117 17.786 -17.355 1.00 90.81 242 GLY A O 1
ATOM 1898 N N . ALA A 1 243 ? -0.821 16.459 -15.815 1.00 90.81 243 ALA A N 1
ATOM 1899 C CA . ALA A 1 243 ? 0.299 16.517 -14.879 1.00 90.81 243 ALA A CA 1
ATOM 1900 C C . ALA A 1 243 ? 1.281 15.346 -15.048 1.00 90.81 243 ALA A C 1
ATOM 1902 O O . ALA A 1 243 ? 2.473 15.520 -14.795 1.00 90.81 243 ALA A O 1
ATOM 1903 N N . ILE A 1 244 ? 0.796 14.176 -15.477 1.00 94.38 244 ILE A N 1
ATOM 1904 C CA . ILE A 1 244 ? 1.606 12.962 -15.647 1.00 94.38 244 ILE A CA 1
ATOM 1905 C C . ILE A 1 244 ? 2.322 12.961 -17.001 1.00 94.38 244 ILE A C 1
ATOM 1907 O O . ILE A 1 244 ? 3.518 12.695 -17.050 1.00 94.38 244 ILE A O 1
ATOM 1911 N N . ALA A 1 245 ? 1.638 13.313 -18.094 1.00 92.62 245 ALA A N 1
ATOM 1912 C CA . ALA A 1 245 ? 2.210 13.263 -19.442 1.00 92.62 245 ALA A CA 1
ATOM 1913 C C . ALA A 1 245 ? 3.519 14.073 -19.606 1.00 92.62 245 ALA A C 1
ATOM 1915 O O . ALA A 1 245 ? 4.452 13.562 -20.225 1.00 92.62 245 ALA A O 1
ATOM 1916 N N . PRO A 1 246 ? 3.682 15.273 -19.007 1.00 89.75 246 PRO A N 1
ATOM 1917 C CA . PRO A 1 246 ? 4.952 16.000 -19.065 1.00 89.75 246 PRO A CA 1
ATOM 1918 C C . PRO A 1 246 ? 6.119 15.310 -18.340 1.00 89.75 246 PRO A C 1
ATOM 1920 O O . PRO A 1 246 ? 7.273 15.602 -18.651 1.00 89.75 246 PRO A O 1
ATOM 1923 N N . LEU A 1 247 ? 5.859 14.410 -17.379 1.00 89.69 247 LEU A N 1
ATOM 1924 C CA . LEU A 1 247 ? 6.926 13.659 -16.700 1.00 89.69 247 LEU A CA 1
ATOM 1925 C C . LEU A 1 247 ? 7.675 12.745 -17.665 1.00 89.69 247 LEU A C 1
ATOM 1927 O O . LEU A 1 247 ? 8.879 12.568 -17.508 1.00 89.69 247 LEU A O 1
ATOM 1931 N N . LEU A 1 248 ? 6.989 12.251 -18.697 1.00 89.50 248 LEU A N 1
ATOM 1932 C CA . LEU A 1 248 ? 7.573 11.427 -19.747 1.00 89.50 248 LEU A CA 1
ATOM 1933 C C . LEU A 1 248 ? 8.578 12.182 -20.625 1.00 89.50 248 LEU A C 1
ATOM 1935 O O . LEU A 1 248 ? 9.148 11.574 -21.510 1.00 89.50 248 LEU A O 1
ATOM 1939 N N . ASN A 1 249 ? 8.779 13.491 -20.465 1.00 85.38 249 ASN A N 1
ATOM 1940 C CA . ASN A 1 249 ? 9.746 14.273 -21.251 1.00 85.38 249 ASN A CA 1
ATOM 1941 C C . ASN A 1 249 ? 10.971 14.721 -20.447 1.00 85.38 249 ASN A C 1
ATOM 1943 O O . ASN A 1 249 ? 11.880 15.354 -20.985 1.00 85.38 249 ASN A O 1
ATOM 1947 N N . LYS A 1 250 ? 10.998 14.439 -19.146 1.00 84.75 250 LYS A N 1
ATOM 1948 C CA . LYS A 1 250 ? 12.113 14.834 -18.291 1.00 84.75 250 LYS A CA 1
ATOM 1949 C C . LYS A 1 250 ? 13.262 13.840 -18.458 1.00 84.75 250 LYS A C 1
ATOM 1951 O O . LYS A 1 250 ? 13.074 12.647 -18.255 1.00 84.75 250 LYS A O 1
ATOM 1956 N N . LYS A 1 251 ? 14.446 14.361 -18.796 1.00 76.31 251 LYS A N 1
ATOM 1957 C CA . LYS A 1 251 ? 15.658 13.566 -19.059 1.00 76.31 251 LYS A CA 1
ATOM 1958 C C . LYS A 1 251 ? 16.166 12.801 -17.831 1.00 76.31 251 LYS A C 1
ATOM 1960 O O . LYS A 1 251 ? 16.720 11.724 -17.990 1.00 76.31 251 LYS A O 1
ATOM 1965 N N . ASP A 1 252 ? 15.902 13.317 -16.632 1.00 80.62 252 ASP A N 1
ATOM 1966 C CA . ASP A 1 252 ? 16.435 12.773 -15.373 1.00 80.62 252 ASP A CA 1
ATOM 1967 C C . ASP A 1 252 ? 15.397 11.956 -14.586 1.00 80.62 252 ASP A C 1
ATOM 1969 O O . ASP A 1 252 ? 15.423 11.925 -13.355 1.00 80.62 252 ASP A O 1
ATOM 1973 N N . VAL A 1 253 ? 14.415 11.356 -15.270 1.00 83.19 253 VAL A N 1
ATOM 1974 C CA . VAL A 1 253 ? 13.405 10.522 -14.606 1.00 83.19 253 VAL A CA 1
ATOM 1975 C C . VAL A 1 253 ? 13.839 9.055 -14.651 1.00 83.19 253 VAL A C 1
ATOM 1977 O O . VAL A 1 253 ? 14.016 8.509 -15.739 1.00 83.19 253 VAL A O 1
ATOM 1980 N N . PRO A 1 254 ? 13.970 8.396 -13.489 1.00 86.81 254 PRO A N 1
ATOM 1981 C CA . PRO A 1 254 ? 14.321 6.984 -13.402 1.00 86.81 254 PRO A CA 1
ATOM 1982 C C . PRO A 1 254 ? 13.348 6.098 -14.180 1.00 86.81 254 PRO A C 1
ATOM 1984 O O . PRO A 1 254 ? 12.131 6.313 -14.154 1.00 86.81 254 PRO A O 1
ATOM 1987 N N . GLN A 1 255 ? 13.870 5.038 -14.799 1.00 85.56 255 GLN A N 1
ATOM 1988 C CA . GLN A 1 255 ? 13.075 4.073 -15.563 1.00 85.56 255 GLN A CA 1
ATOM 1989 C C . GLN A 1 255 ? 11.851 3.527 -14.785 1.00 85.56 255 GLN A C 1
ATOM 1991 O O . GLN A 1 255 ? 10.759 3.488 -15.363 1.00 85.56 255 GLN A O 1
ATOM 1996 N N . PRO A 1 256 ? 11.945 3.190 -13.476 1.00 82.94 256 PRO A N 1
ATOM 1997 C CA . PRO A 1 256 ? 10.782 2.737 -12.707 1.00 82.94 256 PRO A CA 1
ATOM 1998 C C . PRO A 1 256 ? 9.664 3.784 -12.596 1.00 82.94 256 PRO A C 1
ATOM 2000 O O . PRO A 1 256 ? 8.483 3.439 -12.545 1.00 82.94 256 PRO A O 1
ATOM 2003 N N . VAL A 1 257 ? 10.017 5.072 -12.567 1.00 89.56 257 VAL A N 1
ATOM 2004 C CA . VAL A 1 257 ? 9.052 6.179 -12.511 1.00 89.56 257 VAL A CA 1
ATOM 2005 C C . VAL A 1 257 ? 8.372 6.373 -13.868 1.00 89.56 257 VAL A C 1
ATOM 2007 O O . VAL A 1 257 ? 7.163 6.595 -13.910 1.00 89.56 257 VAL A O 1
ATOM 2010 N N . LEU A 1 258 ? 9.117 6.248 -14.972 1.00 92.19 258 LEU A N 1
ATOM 2011 C CA . LEU A 1 258 ? 8.564 6.317 -16.332 1.00 92.19 258 LEU A CA 1
ATOM 2012 C C . LEU A 1 258 ? 7.551 5.196 -16.588 1.00 92.19 258 LEU A C 1
ATOM 2014 O O . LEU A 1 258 ? 6.456 5.466 -17.079 1.00 92.19 258 LEU A O 1
ATOM 2018 N N . SER A 1 259 ? 7.886 3.964 -16.192 1.00 88.75 259 SER A N 1
ATOM 2019 C CA . SER A 1 259 ? 6.980 2.814 -16.291 1.00 88.75 259 SER A CA 1
ATOM 2020 C C . SER A 1 259 ? 5.680 3.051 -15.508 1.00 88.75 259 SER A C 1
ATOM 2022 O O . SER A 1 259 ? 4.586 2.980 -16.069 1.00 88.75 259 SER A O 1
ATOM 2024 N N . ALA A 1 260 ? 5.789 3.487 -14.246 1.00 89.38 260 ALA A N 1
ATOM 2025 C CA . ALA A 1 260 ? 4.624 3.825 -13.426 1.00 89.38 260 ALA A CA 1
ATOM 2026 C C . ALA A 1 260 ? 3.774 4.960 -14.031 1.00 89.38 260 ALA A C 1
ATOM 2028 O O . ALA A 1 260 ? 2.548 4.960 -13.910 1.00 89.38 260 ALA A O 1
ATOM 2029 N N . ALA A 1 261 ? 4.401 5.937 -14.694 1.00 94.69 261 ALA A N 1
ATOM 2030 C CA . ALA A 1 261 ? 3.692 7.040 -15.335 1.00 94.69 261 ALA A CA 1
ATOM 2031 C C . ALA A 1 261 ? 2.893 6.570 -16.558 1.00 94.69 261 ALA A C 1
ATOM 2033 O O . ALA A 1 261 ? 1.740 6.971 -16.722 1.00 94.69 261 ALA A O 1
ATOM 2034 N N . ILE A 1 262 ? 3.475 5.694 -17.381 1.00 93.62 262 ILE A N 1
ATOM 2035 C CA . ILE A 1 262 ? 2.806 5.065 -18.528 1.00 93.62 262 ILE A CA 1
ATOM 2036 C C . ILE A 1 262 ? 1.608 4.230 -18.062 1.00 93.62 262 ILE A C 1
ATOM 2038 O O . ILE A 1 262 ? 0.506 4.379 -18.597 1.00 93.62 262 ILE A O 1
ATOM 2042 N N . ASP A 1 263 ? 1.789 3.415 -17.022 1.00 91.38 263 ASP A N 1
ATOM 2043 C CA . ASP A 1 263 ? 0.711 2.610 -16.443 1.00 91.38 263 ASP A CA 1
ATOM 2044 C C . ASP A 1 263 ? -0.426 3.476 -15.893 1.00 91.38 263 ASP A C 1
ATOM 2046 O O . ASP A 1 263 ? -1.609 3.192 -16.122 1.00 91.38 263 ASP A O 1
ATOM 2050 N N . ALA A 1 264 ? -0.090 4.567 -15.203 1.00 92.38 264 ALA A N 1
ATOM 2051 C CA . ALA A 1 264 ? -1.079 5.508 -14.701 1.00 92.38 264 ALA A CA 1
ATOM 2052 C C . ALA A 1 264 ? -1.872 6.170 -15.841 1.00 92.38 264 ALA A C 1
ATOM 2054 O O . ALA A 1 264 ? -3.100 6.253 -15.765 1.00 92.38 264 ALA A O 1
ATOM 2055 N N . LEU A 1 265 ? -1.204 6.588 -16.923 1.00 94.50 265 LEU A N 1
ATOM 2056 C CA . LEU A 1 265 ? -1.856 7.167 -18.104 1.00 94.50 265 LEU A CA 1
ATOM 2057 C C . LEU A 1 265 ? -2.796 6.171 -18.789 1.00 94.50 265 LEU A C 1
ATOM 2059 O O . LEU A 1 265 ? -3.933 6.531 -19.113 1.00 94.50 265 LEU A O 1
ATOM 2063 N N . LYS A 1 266 ? -2.368 4.914 -18.941 1.00 93.31 266 LYS A N 1
ATOM 2064 C CA . LYS A 1 266 ? -3.196 3.832 -19.488 1.00 93.31 266 LYS A CA 1
ATOM 2065 C C . LYS A 1 266 ? -4.470 3.636 -18.668 1.00 93.31 266 LYS A C 1
ATOM 2067 O O . LYS A 1 266 ? -5.558 3.565 -19.232 1.00 93.31 266 LYS A O 1
ATOM 2072 N N . ARG A 1 267 ? -4.360 3.614 -17.336 1.00 88.31 267 ARG A N 1
ATOM 2073 C CA . ARG A 1 267 ? -5.514 3.469 -16.429 1.00 88.31 267 ARG A CA 1
ATOM 2074 C C . ARG A 1 267 ? -6.464 4.669 -16.473 1.00 88.31 267 ARG A C 1
ATOM 2076 O O . ARG A 1 267 ? -7.674 4.479 -16.443 1.00 88.31 267 ARG A O 1
ATOM 2083 N N . LEU A 1 268 ? -5.934 5.890 -16.555 1.00 86.75 268 LEU A N 1
ATOM 2084 C CA . LEU A 1 268 ? -6.739 7.119 -16.546 1.00 86.75 268 LEU A CA 1
ATOM 2085 C C . LEU A 1 268 ? -7.484 7.372 -17.861 1.00 86.75 268 LEU A C 1
ATOM 2087 O O . LEU A 1 268 ? -8.582 7.929 -17.861 1.00 86.75 268 LEU A O 1
ATOM 2091 N N . THR A 1 269 ? -6.877 7.005 -18.986 1.00 89.88 269 THR A N 1
ATOM 2092 C CA . THR A 1 269 ? -7.409 7.318 -20.322 1.00 89.88 269 THR A CA 1
ATOM 2093 C C . THR A 1 269 ? -8.073 6.121 -20.998 1.00 89.88 269 THR A C 1
ATOM 2095 O O . THR A 1 269 ? -8.877 6.322 -21.903 1.00 89.88 269 THR A O 1
ATOM 2098 N N . GLY A 1 270 ? -7.748 4.894 -20.576 1.00 88.00 270 GLY A N 1
ATOM 2099 C CA . GLY A 1 270 ? -8.144 3.660 -21.257 1.00 88.00 270 GLY A CA 1
ATOM 2100 C C . GLY A 1 270 ? -7.375 3.390 -22.556 1.00 88.00 270 GLY A C 1
ATOM 2101 O O . GLY A 1 270 ? -7.645 2.394 -23.220 1.00 88.00 270 GLY A O 1
ATOM 2102 N N . VAL A 1 271 ? -6.423 4.250 -22.930 1.00 88.69 271 VAL A N 1
ATOM 2103 C CA . VAL A 1 271 ? -5.629 4.112 -24.157 1.00 88.69 271 VAL A CA 1
ATOM 2104 C C . VAL A 1 271 ? -4.407 3.238 -23.881 1.00 88.69 271 VAL A C 1
ATOM 2106 O O . VAL A 1 271 ? -3.701 3.435 -22.893 1.00 88.69 271 VAL A O 1
ATOM 2109 N N . ALA A 1 272 ? -4.140 2.277 -24.763 1.00 84.44 272 ALA A N 1
ATOM 2110 C CA . ALA A 1 272 ? -2.960 1.424 -24.703 1.00 84.44 272 ALA A CA 1
ATOM 2111 C C . ALA A 1 272 ? -2.315 1.316 -26.089 1.00 84.44 272 ALA A C 1
ATOM 2113 O O . ALA A 1 272 ? -2.999 1.041 -27.070 1.00 84.44 272 ALA A O 1
ATOM 2114 N N . PHE A 1 273 ? -0.999 1.502 -26.150 1.00 84.38 273 PHE A N 1
ATOM 2115 C CA . PHE A 1 273 ? -0.198 1.337 -27.365 1.00 84.38 273 PHE A CA 1
ATOM 2116 C C . PHE A 1 273 ? 0.474 -0.039 -27.321 1.00 84.38 273 PHE A C 1
ATOM 2118 O O . PHE A 1 273 ? 1.641 -0.163 -26.958 1.00 84.38 273 PHE A O 1
ATOM 2125 N N . THR A 1 274 ? -0.309 -1.094 -27.561 1.00 72.50 274 THR A N 1
ATOM 2126 C CA . THR A 1 274 ? 0.139 -2.498 -27.452 1.00 72.50 274 THR A CA 1
ATOM 2127 C C . THR A 1 274 ? 1.038 -2.942 -28.604 1.00 72.50 274 THR A C 1
ATOM 2129 O O . THR A 1 274 ? 1.664 -3.990 -28.520 1.00 72.50 274 THR A O 1
ATOM 2132 N N . ASP A 1 275 ? 1.097 -2.152 -29.672 1.00 73.88 275 ASP A N 1
ATOM 2133 C CA . ASP A 1 275 ? 1.925 -2.359 -30.859 1.00 73.88 275 ASP A CA 1
ATOM 2134 C C . ASP A 1 275 ? 3.362 -1.828 -30.699 1.00 73.88 275 ASP A C 1
ATOM 2136 O O . ASP A 1 275 ? 4.180 -2.020 -31.594 1.00 73.88 275 ASP A O 1
ATOM 2140 N N . LYS A 1 276 ? 3.676 -1.145 -29.588 1.00 73.06 276 LYS A N 1
ATOM 2141 C CA . LYS A 1 276 ? 4.996 -0.553 -29.321 1.00 73.06 276 LYS A CA 1
ATOM 2142 C C . LYS A 1 276 ? 5.791 -1.405 -28.337 1.00 73.06 276 LYS A C 1
ATOM 2144 O O . LYS A 1 276 ? 5.387 -1.564 -27.178 1.00 73.06 276 LYS A O 1
ATOM 2149 N N . GLN A 1 277 ? 6.921 -1.941 -28.793 1.00 68.00 277 GLN A N 1
ATOM 2150 C CA . GLN A 1 277 ? 7.804 -2.777 -27.985 1.00 68.00 277 GLN A CA 1
ATOM 2151 C C . GLN A 1 277 ? 8.956 -1.919 -27.461 1.00 68.00 277 GLN A C 1
ATOM 2153 O O . GLN A 1 277 ? 9.827 -1.486 -28.203 1.00 68.00 277 GLN A O 1
ATOM 2158 N N . GLY A 1 278 ? 8.954 -1.668 -26.152 1.00 79.19 278 GLY A N 1
ATOM 2159 C CA . GLY A 1 278 ? 9.995 -0.890 -25.482 1.00 79.19 278 GLY A CA 1
ATOM 2160 C C . GLY A 1 278 ? 9.483 0.406 -24.858 1.00 79.19 278 GLY A C 1
ATOM 2161 O O . GLY A 1 278 ? 8.536 1.039 -25.331 1.00 79.19 278 GLY A O 1
ATOM 2162 N N . LEU A 1 279 ? 10.124 0.792 -23.755 1.00 81.69 279 LEU A N 1
ATOM 2163 C CA . LEU A 1 279 ? 9.721 1.942 -22.945 1.00 81.69 279 LEU A CA 1
ATOM 2164 C C . LEU A 1 279 ? 9.806 3.256 -23.734 1.00 81.69 279 LEU A C 1
ATOM 2166 O O . LEU A 1 279 ? 8.887 4.069 -23.665 1.00 81.69 279 LEU A O 1
ATOM 2170 N N . ASP A 1 280 ? 10.856 3.422 -24.539 1.00 84.38 280 ASP A N 1
ATOM 2171 C CA . ASP A 1 280 ? 11.101 4.633 -25.331 1.00 84.38 280 ASP A C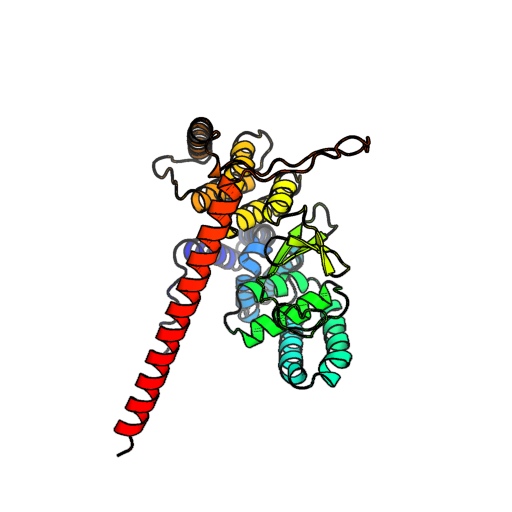A 1
ATOM 2172 C C . ASP A 1 280 ? 10.044 4.838 -26.424 1.00 84.38 280 ASP A C 1
ATOM 2174 O O . ASP A 1 280 ? 9.624 5.963 -26.712 1.00 84.38 280 ASP A O 1
ATOM 2178 N N . GLU A 1 281 ? 9.576 3.752 -27.041 1.00 85.88 281 GLU A N 1
ATOM 2179 C CA . GLU A 1 281 ? 8.524 3.809 -28.055 1.00 85.88 281 GLU A CA 1
ATOM 2180 C C . GLU A 1 281 ? 7.172 4.155 -27.434 1.00 85.88 281 GLU A C 1
ATOM 2182 O O . GLU A 1 281 ? 6.443 4.999 -27.962 1.00 85.88 281 GLU A O 1
ATOM 2187 N N . GLN A 1 282 ? 6.857 3.555 -26.283 1.00 87.38 282 GLN A N 1
ATOM 2188 C CA . GLN A 1 282 ? 5.647 3.876 -25.528 1.00 87.38 282 GLN A CA 1
ATOM 2189 C C . GLN A 1 282 ? 5.669 5.323 -25.036 1.00 87.38 282 GLN A C 1
ATOM 2191 O O . GLN A 1 282 ? 4.662 6.022 -25.137 1.00 87.38 282 GLN A O 1
ATOM 2196 N N . GLN A 1 283 ? 6.821 5.805 -24.574 1.00 89.19 283 GLN A N 1
ATOM 2197 C CA . GLN A 1 283 ? 7.033 7.194 -24.183 1.00 89.19 283 GLN A CA 1
ATOM 2198 C C . GLN A 1 283 ? 6.745 8.145 -25.354 1.00 89.19 283 GLN A C 1
ATOM 2200 O O . GLN A 1 283 ? 5.936 9.064 -25.210 1.00 89.19 283 GLN A O 1
ATOM 2205 N N . LYS A 1 284 ? 7.320 7.893 -26.538 1.00 89.38 284 LYS A N 1
ATOM 2206 C CA . LYS A 1 284 ? 7.055 8.684 -27.756 1.00 89.38 284 LYS A CA 1
ATOM 2207 C C . LYS A 1 284 ? 5.584 8.623 -28.181 1.00 89.38 284 LYS A C 1
ATOM 2209 O O . LYS A 1 284 ? 5.007 9.650 -28.539 1.00 89.38 284 LYS A O 1
ATOM 2214 N N . ALA A 1 285 ? 4.953 7.451 -28.118 1.00 90.75 285 ALA A N 1
ATOM 2215 C CA . ALA A 1 285 ? 3.540 7.280 -28.457 1.00 90.75 285 ALA A CA 1
ATOM 2216 C C . ALA A 1 285 ? 2.629 8.087 -27.520 1.00 90.75 285 ALA A C 1
ATOM 2218 O O . ALA A 1 285 ? 1.770 8.841 -27.987 1.00 90.75 285 ALA A O 1
ATOM 2219 N N . TRP A 1 286 ? 2.878 8.015 -26.210 1.00 92.12 286 TRP A N 1
ATOM 2220 C CA . TRP A 1 286 ? 2.169 8.811 -25.211 1.00 92.12 286 TRP A CA 1
ATOM 2221 C C . TRP A 1 286 ? 2.381 10.309 -25.387 1.00 92.12 286 TRP A C 1
ATOM 2223 O O . TRP A 1 286 ? 1.434 11.075 -25.232 1.00 92.12 286 TRP A O 1
ATOM 2233 N N . GLN A 1 287 ? 3.586 10.744 -25.750 1.00 88.69 287 GLN A N 1
ATOM 2234 C CA . GLN A 1 287 ? 3.856 12.152 -26.032 1.00 88.69 287 GLN A CA 1
ATOM 2235 C C . GLN A 1 287 ? 3.116 12.641 -27.274 1.00 88.69 287 GLN A C 1
ATOM 2237 O O . GLN A 1 287 ? 2.490 13.699 -27.239 1.00 88.69 287 GLN A O 1
ATOM 2242 N N . ASN A 1 288 ? 3.137 11.869 -28.360 1.00 90.81 288 ASN A N 1
ATOM 2243 C CA . ASN A 1 288 ? 2.398 12.195 -29.577 1.00 90.81 288 ASN A CA 1
ATOM 2244 C C . ASN A 1 288 ? 0.894 12.265 -29.308 1.00 90.81 288 ASN A C 1
ATOM 2246 O O . ASN A 1 288 ? 0.217 13.181 -29.776 1.00 90.81 288 ASN A O 1
ATOM 2250 N N . TRP A 1 289 ? 0.376 11.325 -28.520 1.00 93.62 289 TRP A N 1
ATOM 2251 C CA . TRP A 1 289 ? -1.009 11.342 -28.074 1.00 93.62 289 TRP A CA 1
ATOM 2252 C C . TRP A 1 289 ? -1.307 12.572 -27.213 1.00 93.62 289 TRP A C 1
ATOM 2254 O O . TRP A 1 289 ? -2.278 13.278 -27.480 1.00 93.62 289 TRP A O 1
ATOM 2264 N N . TRP A 1 290 ? -0.453 12.888 -26.238 1.00 93.44 290 TRP A N 1
ATOM 2265 C CA . TRP A 1 290 ? -0.621 14.058 -25.379 1.00 93.44 290 TRP A CA 1
ATOM 2266 C C . TRP A 1 290 ? -0.603 15.356 -26.184 1.00 93.44 290 TRP A C 1
ATOM 2268 O O . TRP A 1 290 ? -1.486 16.186 -26.013 1.00 93.44 290 TRP A O 1
ATOM 2278 N N . ASN A 1 291 ? 0.323 15.515 -27.128 1.00 90.31 291 ASN A N 1
ATOM 2279 C CA . ASN A 1 291 ? 0.404 16.705 -27.975 1.00 90.31 291 ASN A CA 1
ATOM 2280 C C . ASN A 1 291 ? -0.876 16.947 -28.786 1.00 90.31 291 ASN A C 1
ATOM 2282 O O . ASN A 1 291 ? -1.240 18.103 -28.991 1.00 90.31 291 ASN A O 1
ATOM 2286 N N . LYS A 1 292 ? -1.571 15.877 -29.195 1.00 91.50 292 LYS A N 1
ATOM 2287 C CA . LYS A 1 292 ? -2.869 15.945 -29.887 1.00 91.50 292 LYS A CA 1
ATOM 2288 C C . LYS A 1 292 ? -4.051 16.204 -28.946 1.00 91.50 292 LYS A C 1
ATOM 2290 O O . LYS A 1 292 ? -5.070 16.711 -29.393 1.00 91.50 292 LYS A O 1
ATOM 2295 N N . ASN A 1 293 ? -3.931 15.844 -27.667 1.00 90.31 293 ASN A N 1
ATOM 2296 C CA . ASN A 1 293 ? -5.036 15.848 -26.700 1.00 90.31 293 ASN A CA 1
ATOM 2297 C C . ASN A 1 293 ? -4.876 16.874 -25.565 1.00 90.31 293 ASN A C 1
ATOM 2299 O O . ASN A 1 293 ? -5.762 16.986 -24.722 1.00 90.31 293 ASN A O 1
ATOM 2303 N N . LYS A 1 294 ? -3.776 17.633 -25.519 1.00 86.56 294 LYS A N 1
ATOM 2304 C CA . LYS A 1 294 ? -3.452 18.565 -24.422 1.00 86.56 294 LYS A CA 1
ATOM 2305 C C . LYS A 1 294 ? -4.476 19.684 -24.226 1.00 86.56 294 LYS A C 1
ATOM 2307 O O . LYS A 1 294 ? -4.586 20.219 -23.125 1.00 86.56 294 LYS A O 1
ATOM 2312 N N . ASP A 1 295 ? -5.215 20.016 -25.280 1.00 88.06 295 ASP A N 1
ATOM 2313 C CA . ASP A 1 295 ? -6.247 21.053 -25.266 1.00 88.06 295 ASP A CA 1
ATOM 2314 C C . ASP A 1 295 ? -7.620 20.512 -24.828 1.00 88.06 295 ASP A C 1
ATOM 2316 O O . ASP A 1 295 ? -8.557 21.287 -24.636 1.00 88.06 295 ASP A O 1
ATOM 2320 N N . ASN A 1 296 ? -7.744 19.196 -24.608 1.00 86.88 296 ASN A N 1
ATOM 2321 C CA . ASN A 1 296 ? -8.963 18.594 -24.085 1.00 86.88 296 ASN A CA 1
ATOM 2322 C C . ASN A 1 296 ? -9.214 19.082 -22.638 1.00 86.88 296 ASN A C 1
ATOM 2324 O O . ASN A 1 296 ? -8.349 18.900 -21.768 1.00 86.88 296 ASN A O 1
ATOM 2328 N N . PRO A 1 297 ? -10.389 19.675 -22.347 1.00 82.44 297 PRO A N 1
ATOM 2329 C CA . PRO A 1 297 ? -10.707 20.205 -21.023 1.00 82.44 297 PRO A CA 1
ATOM 2330 C C . PRO A 1 297 ? -10.658 19.146 -19.910 1.00 82.44 297 PRO A C 1
ATOM 2332 O O . PRO A 1 297 ? -10.298 19.486 -18.781 1.00 82.44 297 PRO A O 1
ATOM 2335 N N . ASP A 1 298 ? -10.925 17.874 -20.219 1.00 80.81 298 ASP A N 1
ATOM 2336 C CA . ASP A 1 298 ? -10.925 16.773 -19.246 1.00 80.81 298 ASP A CA 1
ATOM 2337 C C . ASP A 1 298 ? -9.528 16.445 -18.708 1.00 80.81 298 ASP A C 1
ATOM 2339 O O . ASP A 1 298 ? -9.392 15.893 -17.614 1.00 80.81 298 ASP A O 1
ATOM 2343 N N . TYR A 1 299 ? -8.477 16.782 -19.460 1.00 85.44 299 TYR A N 1
ATOM 2344 C CA . TYR A 1 299 ? -7.091 16.494 -19.089 1.00 85.44 299 TYR A CA 1
ATOM 2345 C C . TYR A 1 299 ? -6.364 17.697 -18.496 1.00 85.44 299 TYR A C 1
ATOM 2347 O O . TYR A 1 299 ? -5.191 17.589 -18.125 1.00 85.44 299 TYR A O 1
ATOM 2355 N N . ARG A 1 300 ? -7.042 18.846 -18.385 1.00 78.38 300 ARG A N 1
ATOM 2356 C CA . ARG A 1 300 ? -6.433 20.069 -17.876 1.00 78.38 300 ARG A CA 1
ATOM 2357 C C . ARG A 1 300 ? -6.357 20.011 -16.347 1.00 78.38 300 ARG A C 1
ATOM 2359 O O . ARG A 1 300 ? -7.399 19.974 -15.685 1.00 78.38 300 ARG A O 1
ATOM 2366 N N . PRO A 1 301 ? -5.152 20.035 -15.750 1.00 68.75 301 PRO A N 1
ATOM 2367 C CA . PRO A 1 301 ? -5.045 20.097 -14.304 1.00 68.75 301 PRO A CA 1
ATOM 2368 C C . PRO A 1 301 ? -5.635 21.427 -13.803 1.00 68.75 301 PRO A C 1
ATOM 2370 O O . PRO A 1 301 ? -5.559 22.442 -14.507 1.00 68.75 301 PRO A O 1
ATOM 2373 N N . PRO A 1 302 ? -6.211 21.461 -12.589 1.00 66.19 302 PRO A N 1
ATOM 2374 C CA . PRO A 1 302 ? -6.675 22.709 -11.994 1.00 66.19 302 PRO A CA 1
ATOM 2375 C C . PRO A 1 302 ? -5.527 23.727 -11.953 1.00 66.19 302 PRO A C 1
ATOM 2377 O O . PRO A 1 302 ? -4.405 23.386 -11.569 1.00 66.19 302 PRO A O 1
ATOM 2380 N N . LYS A 1 303 ? -5.805 24.977 -12.361 1.00 64.19 303 LYS A N 1
ATOM 2381 C CA . LYS A 1 303 ? -4.840 26.083 -12.287 1.00 64.19 303 LYS A CA 1
ATOM 2382 C C . LYS A 1 303 ? -4.413 26.242 -10.829 1.00 64.19 303 LYS A C 1
ATOM 2384 O O . LYS A 1 303 ? -5.165 26.762 -10.011 1.00 64.19 303 LYS A O 1
ATOM 2389 N N . MET A 1 304 ? -3.217 25.768 -10.496 1.00 52.72 304 MET A N 1
ATOM 2390 C CA . MET A 1 304 ? -2.639 26.005 -9.181 1.00 52.72 304 MET A CA 1
ATOM 2391 C C . MET A 1 304 ? -2.171 27.456 -9.159 1.00 52.72 304 MET A C 1
ATOM 2393 O O . MET A 1 304 ? -1.184 27.783 -9.813 1.00 52.72 304 MET A O 1
ATOM 2397 N N . SER A 1 305 ? -2.903 28.331 -8.465 1.00 43.00 305 SER A N 1
ATOM 2398 C CA . SER A 1 305 ? -2.474 29.708 -8.227 1.00 43.00 305 SER A CA 1
ATOM 2399 C C . SER A 1 305 ? -1.168 29.671 -7.431 1.00 43.00 305 SER A C 1
ATOM 2401 O O . SER A 1 305 ? -1.164 29.447 -6.220 1.00 43.00 305 SER A O 1
ATOM 2403 N N . GLY A 1 306 ? -0.041 29.811 -8.118 1.00 43.66 306 GLY A N 1
ATOM 2404 C CA . GLY A 1 306 ? 1.229 30.086 -7.473 1.00 43.66 306 GLY A CA 1
ATOM 2405 C C . GLY A 1 306 ? 1.260 31.564 -7.137 1.00 43.66 306 GLY A C 1
ATOM 2406 O O . GLY A 1 306 ? 1.436 32.361 -8.043 1.00 43.66 306 GLY A O 1
ATOM 2407 N N . ASN A 1 307 ? 1.065 31.920 -5.871 1.00 37.31 307 ASN A N 1
ATOM 2408 C CA . ASN A 1 307 ? 1.593 33.171 -5.343 1.00 37.31 307 ASN A CA 1
ATOM 2409 C C . ASN A 1 307 ? 1.935 32.998 -3.861 1.00 37.31 307 ASN A C 1
ATOM 2411 O O . ASN A 1 307 ? 1.059 32.842 -3.011 1.00 37.31 307 ASN A O 1
ATOM 2415 N N . THR A 1 308 ? 3.235 33.023 -3.580 1.00 44.31 308 THR A N 1
ATOM 2416 C CA . THR A 1 308 ? 3.776 33.511 -2.314 1.00 44.31 308 THR A CA 1
ATOM 2417 C C . THR A 1 308 ? 3.952 35.015 -2.509 1.00 44.31 308 THR A C 1
ATOM 2419 O O . THR A 1 308 ? 4.591 35.410 -3.475 1.00 44.31 308 THR A O 1
ATOM 2422 N N . GLN A 1 309 ? 3.368 35.809 -1.606 1.00 42.78 309 GLN A N 1
ATOM 2423 C CA . GLN A 1 309 ? 3.441 37.276 -1.525 1.00 42.78 309 GLN A CA 1
ATOM 2424 C C . GLN A 1 309 ? 2.829 38.056 -2.698 1.00 42.78 309 GLN A C 1
ATOM 2426 O O . GLN A 1 309 ? 3.530 38.450 -3.614 1.00 42.78 309 GLN A O 1
ATOM 2431 N N . GLN A 1 310 ? 1.530 38.351 -2.601 1.00 29.73 310 GLN A N 1
ATOM 2432 C CA . GLN A 1 310 ? 1.032 39.736 -2.565 1.00 29.73 310 GLN A CA 1
ATOM 2433 C C . GLN A 1 310 ? -0.455 39.693 -2.192 1.00 29.73 310 GLN A C 1
ATOM 2435 O O . GLN A 1 310 ? -1.295 39.262 -2.980 1.00 29.73 310 GLN A O 1
ATOM 2440 N N . MET A 1 311 ? -0.781 40.100 -0.963 1.00 36.25 311 MET A N 1
ATOM 2441 C CA . MET A 1 311 ? -2.069 40.747 -0.738 1.00 36.25 311 MET A CA 1
ATOM 2442 C C . MET A 1 311 ? -1.942 42.128 -1.374 1.00 36.25 311 MET A C 1
ATOM 2444 O O . MET A 1 311 ? -1.127 42.929 -0.927 1.00 36.25 311 MET A O 1
ATOM 2448 N N . SER A 1 312 ? -2.724 42.392 -2.410 1.00 35.38 312 SER A N 1
ATOM 2449 C CA . SER A 1 312 ? -3.178 43.746 -2.691 1.00 35.38 312 SER A CA 1
ATOM 2450 C C . SER A 1 312 ? -4.692 43.697 -2.798 1.00 35.38 312 SER A C 1
ATOM 2452 O O . SER A 1 312 ? -5.263 42.918 -3.565 1.00 35.38 312 SER A O 1
ATOM 2454 N N . GLU A 1 313 ? -5.308 44.477 -1.922 1.00 40.53 313 GLU A N 1
ATOM 2455 C CA . GLU A 1 313 ? -6.698 44.886 -1.957 1.00 40.53 313 GLU A CA 1
ATOM 2456 C C . GLU A 1 313 ? -7.024 45.399 -3.360 1.00 40.53 313 GLU A C 1
ATOM 2458 O O . GLU A 1 313 ? -6.370 46.322 -3.819 1.00 40.53 313 GLU A O 1
ATOM 2463 N N . ASP A 1 314 ? -7.929 44.720 -4.068 1.00 43.16 314 ASP A N 1
ATOM 2464 C CA . ASP A 1 314 ? -8.861 45.294 -5.050 1.00 43.16 314 ASP A CA 1
ATOM 2465 C C . ASP A 1 314 ? -9.496 44.176 -5.878 1.00 43.16 314 ASP A C 1
ATOM 2467 O O . ASP A 1 314 ? -9.098 43.859 -6.994 1.00 43.16 314 ASP A O 1
ATOM 2471 N N . ALA A 1 315 ? -10.526 43.555 -5.303 1.00 34.56 315 ALA A N 1
ATOM 2472 C CA . ALA A 1 315 ? -11.589 42.918 -6.073 1.00 34.56 315 ALA A CA 1
ATOM 2473 C C . ALA A 1 315 ? -12.811 42.691 -5.174 1.00 34.56 315 ALA A C 1
ATOM 2475 O O . ALA A 1 315 ? -13.171 41.561 -4.840 1.00 34.56 315 ALA A O 1
ATOM 2476 N N . LYS A 1 316 ? -13.535 43.768 -4.845 1.00 42.81 316 LYS A N 1
ATOM 2477 C CA . LYS A 1 316 ? -14.991 43.670 -4.643 1.00 42.81 316 LYS A CA 1
ATOM 2478 C C . LYS A 1 316 ? -15.653 43.399 -6.003 1.00 42.81 316 LYS A C 1
ATOM 2480 O O . LYS A 1 316 ? -16.396 44.216 -6.528 1.00 42.81 316 LYS A O 1
ATOM 2485 N N . GLY A 1 317 ? -15.360 42.241 -6.588 1.00 33.59 317 GLY A N 1
ATOM 2486 C CA . GLY A 1 317 ? -16.033 41.711 -7.764 1.00 33.59 317 GLY A CA 1
ATOM 2487 C C . GLY A 1 317 ? -17.040 40.667 -7.313 1.00 33.59 317 GLY A C 1
ATOM 2488 O O . GLY A 1 317 ? -16.691 39.510 -7.098 1.00 33.59 317 GLY A O 1
ATOM 2489 N N . ARG A 1 318 ? -18.294 41.082 -7.132 1.00 37.03 318 ARG A N 1
ATOM 2490 C CA . ARG A 1 318 ? -19.438 40.179 -6.964 1.00 37.03 318 ARG A CA 1
ATOM 2491 C C . ARG A 1 318 ? -19.435 39.223 -8.165 1.00 37.03 318 ARG A C 1
ATOM 2493 O O . ARG A 1 318 ? -19.716 39.654 -9.280 1.00 37.03 318 ARG A O 1
ATOM 2500 N N . VAL A 1 319 ? -19.091 37.950 -7.964 1.00 36.28 319 VAL A N 1
ATOM 2501 C CA . VAL A 1 319 ? -19.239 36.925 -9.007 1.00 36.28 319 VAL A CA 1
ATOM 2502 C C . VAL A 1 319 ? -20.735 36.696 -9.190 1.00 36.28 319 VAL A C 1
ATOM 2504 O O . VAL A 1 319 ? -21.365 35.936 -8.458 1.00 36.28 319 VAL A O 1
ATOM 2507 N N . VAL A 1 320 ? -21.323 37.425 -10.134 1.00 39.25 320 VAL A N 1
ATOM 2508 C CA . VAL A 1 320 ? -22.667 37.157 -10.632 1.00 39.25 320 VAL A CA 1
ATOM 2509 C C . VAL A 1 320 ? -22.553 35.891 -11.474 1.00 39.25 320 VAL A C 1
ATOM 2511 O O . VAL A 1 320 ? -22.029 35.921 -12.585 1.00 39.25 320 VAL A O 1
ATOM 2514 N N . PHE A 1 321 ? -22.996 34.758 -10.929 1.00 43.16 321 PHE A N 1
ATOM 2515 C CA . PHE A 1 321 ? -23.228 33.569 -11.741 1.00 43.16 321 PHE A CA 1
ATOM 2516 C C . PHE A 1 321 ? -24.256 33.937 -12.816 1.00 43.16 321 PHE A C 1
ATOM 2518 O O . PHE A 1 321 ? -25.343 34.422 -12.501 1.00 43.16 321 PHE A O 1
ATOM 2525 N N . GLY A 1 322 ? -23.896 33.764 -14.090 1.00 59.25 322 GLY A N 1
ATOM 2526 C CA . GLY A 1 322 ? -24.810 34.029 -15.198 1.00 59.25 322 GLY A CA 1
ATOM 2527 C C . GLY A 1 322 ? -26.111 33.242 -15.016 1.00 59.25 322 GLY A C 1
ATOM 2528 O O . GLY A 1 322 ? -26.082 32.087 -14.585 1.00 59.25 322 GLY A O 1
ATOM 2529 N N . LYS A 1 323 ? -27.254 33.860 -15.345 1.00 63.25 323 LYS A N 1
ATOM 2530 C CA . LYS A 1 323 ? -28.603 33.283 -15.158 1.00 63.25 323 LYS A CA 1
ATOM 2531 C C . LYS A 1 323 ? -28.748 31.869 -15.747 1.00 63.25 323 LYS A C 1
ATOM 2533 O O . LYS A 1 323 ? -29.554 31.081 -15.266 1.00 63.25 323 LYS A O 1
ATOM 2538 N N . GLU A 1 324 ? -27.958 31.531 -16.762 1.00 55.69 324 GLU A N 1
ATOM 2539 C CA . GLU A 1 324 ? -27.927 30.205 -17.388 1.00 55.69 324 GLU A CA 1
ATOM 2540 C C . GLU A 1 324 ? -27.272 29.132 -16.510 1.00 55.69 324 GLU A C 1
ATOM 2542 O O . GLU A 1 324 ? -27.795 28.025 -16.407 1.00 55.69 324 GLU A O 1
ATOM 2547 N N . ALA A 1 325 ? -26.184 29.463 -15.808 1.00 50.56 325 ALA A N 1
ATOM 2548 C CA . ALA A 1 325 ? -25.536 28.546 -14.871 1.00 50.56 325 ALA A CA 1
ATOM 2549 C C . ALA A 1 325 ? -26.440 28.258 -13.662 1.00 50.56 325 ALA A C 1
ATOM 2551 O O . ALA A 1 325 ? -26.503 27.126 -13.185 1.00 50.56 325 ALA A O 1
ATOM 2552 N N . GLN A 1 326 ? -27.193 29.265 -13.211 1.00 59.47 326 GLN A N 1
ATOM 2553 C CA . GLN A 1 326 ? -28.162 29.110 -12.127 1.00 59.47 326 GLN A CA 1
ATOM 2554 C C . GLN A 1 326 ? -29.344 28.220 -12.546 1.00 59.47 326 GLN A C 1
ATOM 2556 O O . GLN A 1 326 ? -29.681 27.282 -11.828 1.00 59.47 326 GLN A O 1
ATOM 2561 N N . LYS A 1 327 ? -29.882 28.409 -13.760 1.00 77.38 327 LYS A N 1
ATOM 2562 C CA . LYS A 1 327 ? -30.903 27.515 -14.338 1.00 77.38 327 LYS A CA 1
ATOM 2563 C C . LYS A 1 327 ? -30.411 26.074 -14.497 1.00 77.38 327 LYS A C 1
ATOM 2565 O O . LYS A 1 327 ? -31.176 25.135 -14.289 1.00 77.38 327 LYS A O 1
ATOM 2570 N N . MET A 1 328 ? -29.146 25.883 -14.870 1.00 62.66 328 MET A N 1
ATOM 2571 C CA . MET A 1 328 ? -28.566 24.547 -15.019 1.00 62.66 328 MET A CA 1
ATOM 2572 C C . MET A 1 328 ? -28.421 23.842 -13.663 1.00 62.66 328 MET A C 1
ATOM 2574 O O . MET A 1 328 ? -28.734 22.658 -13.557 1.00 62.66 328 MET A O 1
ATOM 2578 N N . LEU A 1 329 ? -28.031 24.572 -12.613 1.00 55.09 329 LEU A N 1
ATOM 2579 C CA . LEU A 1 329 ? -27.967 24.046 -11.246 1.00 55.09 329 LEU A CA 1
ATOM 2580 C C . LEU A 1 329 ? -29.349 23.684 -10.692 1.00 55.09 329 LEU A C 1
ATOM 2582 O O . LEU A 1 329 ? -29.497 22.610 -10.112 1.00 55.09 329 LEU A O 1
ATOM 2586 N N . GLU A 1 330 ? -30.364 24.519 -10.921 1.00 77.62 330 GLU A N 1
ATOM 2587 C CA . GLU A 1 330 ? -31.747 24.221 -10.525 1.00 77.62 330 GLU A CA 1
ATOM 2588 C C . GLU A 1 330 ? -32.296 22.985 -11.253 1.00 77.62 330 GLU A C 1
ATOM 2590 O O . GLU A 1 330 ? -32.955 22.139 -10.646 1.00 77.62 330 GLU A O 1
ATOM 2595 N N . LYS A 1 331 ? -31.974 22.823 -12.544 1.00 88.00 331 LYS A N 1
ATOM 2596 C CA . LYS A 1 331 ? -32.349 21.625 -13.305 1.00 88.00 331 LYS A CA 1
ATOM 2597 C C . LYS A 1 331 ? -31.698 20.363 -12.732 1.00 88.00 331 LYS A C 1
ATOM 2599 O O . LYS A 1 331 ? -32.389 19.367 -12.535 1.00 88.00 331 LYS A O 1
ATOM 2604 N N . ILE A 1 332 ? -30.403 20.418 -12.421 1.00 68.31 332 ILE A N 1
ATOM 2605 C CA . ILE A 1 332 ? -29.670 19.288 -11.832 1.00 68.31 332 ILE A CA 1
ATOM 2606 C C . ILE A 1 332 ? -30.231 18.934 -10.447 1.00 68.31 332 ILE A C 1
ATOM 2608 O O . ILE A 1 332 ? -30.410 17.756 -10.145 1.00 68.31 332 ILE A O 1
ATOM 2612 N N . GLN A 1 333 ? -30.558 19.926 -9.613 1.00 68.19 333 GLN A N 1
ATOM 2613 C CA . GLN A 1 333 ? -31.187 19.680 -8.310 1.00 68.19 333 GLN A CA 1
ATOM 2614 C C . GLN A 1 333 ? -32.536 18.969 -8.455 1.00 68.19 333 GLN A C 1
ATOM 2616 O O . GLN A 1 333 ? -32.780 17.976 -7.772 1.00 68.19 333 GLN A O 1
ATOM 2621 N N . LYS A 1 334 ? -33.367 19.401 -9.408 1.00 88.56 334 LYS A N 1
ATOM 2622 C CA . LYS A 1 334 ? -34.671 18.781 -9.671 1.00 88.56 334 LYS A CA 1
ATOM 2623 C C . LYS A 1 334 ? -34.552 17.341 -10.186 1.00 88.56 334 LYS A C 1
ATOM 2625 O O . LYS A 1 334 ? -35.364 16.490 -9.830 1.00 88.56 334 LYS A O 1
ATOM 2630 N N . GLU A 1 335 ? -33.541 17.043 -11.002 1.00 82.69 335 GLU A N 1
ATOM 2631 C CA . GLU A 1 335 ? -33.263 15.675 -11.466 1.00 82.69 335 GLU A CA 1
ATOM 2632 C C . GLU A 1 335 ? -32.806 14.760 -10.319 1.00 82.69 335 GLU A C 1
ATOM 2634 O O . GLU A 1 335 ? -33.225 13.601 -10.249 1.00 82.69 335 GLU A O 1
ATOM 2639 N N . LEU A 1 336 ? -32.006 15.280 -9.383 1.00 65.38 336 LEU A N 1
ATOM 2640 C CA . LEU A 1 336 ? -31.578 14.535 -8.198 1.00 65.38 336 LEU A CA 1
ATOM 2641 C C . LEU A 1 336 ? -32.750 14.213 -7.259 1.00 65.38 336 LEU A C 1
ATOM 2643 O O . LEU A 1 336 ? -32.846 13.080 -6.789 1.00 65.38 336 LEU A O 1
ATOM 2647 N N . GLU A 1 337 ? -33.671 15.154 -7.041 1.00 83.25 337 GLU A N 1
ATOM 2648 C CA . GLU A 1 337 ? -34.879 14.922 -6.231 1.00 83.25 337 GLU A CA 1
ATOM 2649 C C . GLU A 1 337 ? -35.793 13.853 -6.849 1.00 83.25 337 GLU A C 1
ATOM 2651 O O . GLU A 1 337 ? -36.281 12.960 -6.155 1.00 83.25 337 GLU A O 1
ATOM 2656 N N . GLN A 1 338 ? -35.968 13.870 -8.174 1.00 89.25 338 GLN A N 1
ATOM 2657 C CA . GLN A 1 338 ? -36.752 12.846 -8.871 1.00 89.25 338 GLN A CA 1
ATOM 2658 C C . GLN A 1 338 ? -36.124 11.451 -8.780 1.00 89.25 338 GLN A C 1
ATOM 2660 O O . GLN A 1 338 ? -36.842 10.447 -8.720 1.00 89.25 338 GLN A O 1
ATOM 2665 N N . LEU A 1 339 ? -34.792 11.366 -8.805 1.00 78.06 339 LEU A N 1
ATOM 2666 C CA . LEU A 1 339 ? -34.086 10.100 -8.634 1.00 78.06 339 LEU A CA 1
ATOM 2667 C C . LEU A 1 339 ? -34.244 9.559 -7.211 1.00 78.06 339 LEU A C 1
ATOM 2669 O O . LEU A 1 339 ? -34.474 8.359 -7.062 1.00 78.06 339 LEU A O 1
ATOM 2673 N N . ASP A 1 340 ? -34.193 10.423 -6.197 1.00 83.19 340 ASP A N 1
ATOM 2674 C CA . ASP A 1 340 ? -34.383 10.031 -4.796 1.00 83.19 340 ASP A CA 1
ATOM 2675 C C . ASP A 1 340 ? -35.818 9.542 -4.513 1.00 83.19 340 ASP A C 1
ATOM 2677 O O . ASP A 1 340 ? -36.034 8.516 -3.864 1.00 83.19 340 ASP A O 1
ATOM 2681 N N . GLU A 1 341 ? -36.835 10.184 -5.097 1.00 90.81 341 GLU A N 1
ATOM 2682 C CA . GLU A 1 341 ? -38.208 9.673 -5.006 1.00 90.81 341 GLU A CA 1
ATOM 2683 C C . GLU A 1 341 ? -38.383 8.317 -5.704 1.00 90.81 341 GLU A C 1
ATOM 2685 O O . GLU A 1 341 ? -39.084 7.431 -5.198 1.00 90.81 341 GLU A O 1
ATOM 2690 N N . LYS A 1 342 ? -37.758 8.131 -6.874 1.00 93.50 342 LYS A N 1
ATOM 2691 C CA . LYS A 1 342 ? -37.824 6.861 -7.612 1.00 93.50 342 LYS A CA 1
ATOM 2692 C C . LYS A 1 342 ? -37.175 5.728 -6.827 1.00 93.50 342 LYS A C 1
ATOM 2694 O O . LYS A 1 342 ? -37.759 4.646 -6.746 1.00 93.50 342 LYS A O 1
ATOM 2699 N N . THR A 1 343 ? -36.005 5.956 -6.233 1.00 83.12 343 THR A N 1
ATOM 2700 C CA . THR A 1 343 ? -35.323 4.942 -5.416 1.00 83.12 343 THR A CA 1
ATOM 2701 C C . THR A 1 343 ? -36.131 4.603 -4.167 1.00 83.12 343 THR A C 1
ATOM 2703 O O . THR A 1 343 ? -36.270 3.419 -3.852 1.00 83.12 343 THR A O 1
ATOM 2706 N N . LYS A 1 344 ? -36.753 5.591 -3.511 1.00 92.31 344 LYS A N 1
ATOM 2707 C CA . LYS A 1 344 ? -37.633 5.364 -2.354 1.00 92.31 344 LYS A CA 1
ATOM 2708 C C . LYS A 1 344 ? -38.841 4.485 -2.699 1.00 92.31 344 LYS A C 1
ATOM 2710 O O . LYS A 1 344 ? -39.100 3.501 -2.005 1.00 92.31 344 LYS A O 1
ATOM 2715 N N . LYS A 1 345 ? -39.525 4.761 -3.816 1.00 94.81 345 LYS A N 1
ATOM 2716 C CA . LYS A 1 345 ? -40.651 3.933 -4.299 1.00 94.81 345 LYS A CA 1
ATOM 2717 C C . LYS A 1 345 ? -40.222 2.500 -4.623 1.00 94.81 345 LYS A C 1
ATOM 2719 O O . LYS A 1 345 ? -40.958 1.550 -4.356 1.00 94.81 345 LYS A O 1
ATOM 2724 N N . LEU A 1 346 ? -39.026 2.330 -5.186 1.00 90.94 346 LEU A N 1
ATOM 2725 C CA . LEU A 1 346 ? -38.487 1.016 -5.537 1.00 90.94 346 LEU A CA 1
ATOM 2726 C C . LEU A 1 346 ? -38.175 0.184 -4.283 1.00 90.94 346 LEU A C 1
ATOM 2728 O O . LEU A 1 346 ? -38.508 -1.000 -4.233 1.00 90.94 346 LEU A O 1
ATOM 2732 N N . TRP A 1 347 ? -37.635 0.827 -3.245 1.00 81.38 347 TRP A N 1
ATOM 2733 C CA . TRP A 1 347 ? -37.411 0.221 -1.932 1.00 81.38 347 TRP A CA 1
ATOM 2734 C C . TRP A 1 347 ? -38.708 -0.203 -1.240 1.00 81.38 347 TRP A C 1
ATOM 2736 O O . TRP A 1 347 ? -38.799 -1.326 -0.745 1.00 81.38 347 TRP A O 1
ATOM 2746 N N . GLU A 1 348 ? -39.736 0.647 -1.239 1.00 94.69 348 GLU A N 1
ATOM 2747 C CA . GLU A 1 348 ? -41.044 0.295 -0.668 1.00 94.69 348 GLU A CA 1
ATOM 2748 C C . GLU A 1 348 ? -41.694 -0.882 -1.406 1.00 94.69 348 GLU A C 1
ATOM 2750 O O . GLU A 1 348 ? -42.254 -1.779 -0.771 1.00 94.69 348 GLU A O 1
ATOM 2755 N N . LYS A 1 349 ? -41.569 -0.930 -2.739 1.00 95.44 349 LYS A N 1
ATOM 2756 C CA . LYS A 1 349 ? -42.061 -2.053 -3.547 1.00 95.44 349 LYS A CA 1
ATOM 2757 C C . LYS A 1 349 ? -41.338 -3.357 -3.204 1.00 95.44 349 LYS A C 1
ATOM 2759 O O . LYS A 1 349 ? -41.994 -4.381 -3.028 1.00 95.44 349 LYS A O 1
ATOM 2764 N N . GLN A 1 350 ? -40.011 -3.323 -3.065 1.00 89.12 350 GLN A N 1
ATOM 2765 C CA . GLN A 1 350 ? -39.230 -4.495 -2.655 1.00 89.12 350 GLN A CA 1
ATOM 2766 C C . GLN A 1 350 ? -39.594 -4.966 -1.242 1.00 89.12 350 GLN A C 1
ATOM 2768 O O . GLN A 1 350 ? -39.693 -6.170 -1.009 1.00 89.12 350 GLN A O 1
ATOM 2773 N N . ARG A 1 351 ? -39.850 -4.037 -0.311 1.00 91.94 351 ARG A N 1
ATOM 2774 C CA . ARG A 1 351 ? -40.265 -4.375 1.057 1.00 91.94 351 ARG A CA 1
ATOM 2775 C C . ARG A 1 351 ? -41.618 -5.087 1.080 1.00 91.94 351 ARG A C 1
ATOM 2777 O O . ARG A 1 351 ? -41.715 -6.161 1.662 1.00 91.94 351 ARG A O 1
ATOM 2784 N N . LYS A 1 352 ? -42.619 -4.551 0.372 1.00 94.75 352 LYS A N 1
ATOM 2785 C CA . LYS A 1 352 ? -43.950 -5.177 0.250 1.00 94.75 352 LYS A CA 1
ATOM 2786 C C . LYS A 1 352 ? -43.880 -6.568 -0.387 1.00 94.75 352 LYS A C 1
ATOM 2788 O O . LYS A 1 352 ? -44.484 -7.502 0.124 1.00 94.75 352 LYS A O 1
ATOM 2793 N N . GLN A 1 353 ? -43.078 -6.737 -1.442 1.00 92.00 353 GLN A N 1
ATOM 2794 C CA . GLN A 1 353 ? -42.872 -8.051 -2.067 1.00 92.00 353 GLN A CA 1
ATOM 2795 C C . GLN A 1 353 ? -42.228 -9.069 -1.118 1.00 92.00 353 GLN A C 1
ATOM 2797 O O . GLN A 1 353 ? -42.522 -10.260 -1.206 1.00 92.00 353 GLN A O 1
ATOM 2802 N N . LYS A 1 354 ? -41.339 -8.624 -0.224 1.00 91.00 354 LYS A N 1
ATOM 2803 C CA . LYS A 1 354 ? -40.728 -9.493 0.785 1.00 91.00 354 LYS A CA 1
ATOM 2804 C C . LYS A 1 354 ? -41.742 -9.900 1.859 1.00 91.00 354 LYS A C 1
ATOM 2806 O O . LYS A 1 354 ? -41.864 -11.088 2.137 1.00 91.00 354 LYS A O 1
ATOM 2811 N N . GLU A 1 355 ? -42.519 -8.944 2.369 1.00 93.44 355 GLU A N 1
ATOM 2812 C CA . GLU A 1 355 ? -43.594 -9.187 3.346 1.00 93.44 355 GLU A CA 1
ATOM 2813 C C . GLU A 1 355 ? -44.673 -10.145 2.789 1.00 93.44 355 GLU A C 1
ATOM 2815 O O . GLU A 1 355 ? -45.156 -11.025 3.499 1.00 93.44 355 GLU A O 1
ATOM 2820 N N . GLU A 1 356 ? -45.028 -10.040 1.503 1.00 93.50 356 GLU A N 1
ATOM 2821 C CA . GLU A 1 356 ? -45.975 -10.957 0.845 1.00 93.50 356 GLU A CA 1
ATOM 2822 C C . GLU A 1 356 ? -45.420 -12.377 0.660 1.00 93.50 356 GLU A C 1
ATOM 2824 O O . GLU A 1 356 ? -46.165 -13.350 0.796 1.00 93.50 356 GLU A O 1
ATOM 2829 N N . LYS A 1 357 ? -44.121 -12.518 0.363 1.00 90.56 357 LYS A N 1
ATOM 2830 C CA . LYS A 1 357 ? -43.465 -13.831 0.257 1.00 90.56 357 LYS A CA 1
ATOM 2831 C C . LYS A 1 357 ? -43.380 -14.534 1.609 1.00 90.56 357 LYS A C 1
ATOM 2833 O O . LYS A 1 357 ? -43.619 -15.735 1.671 1.00 90.56 357 LYS A O 1
ATOM 2838 N N . GLU A 1 358 ? -43.093 -13.794 2.677 1.00 90.00 358 GLU A N 1
ATOM 2839 C CA . GLU A 1 358 ? -43.048 -14.332 4.043 1.00 90.00 358 GLU A CA 1
ATOM 2840 C C . GLU A 1 358 ? -44.435 -14.801 4.514 1.00 90.00 358 GLU A C 1
ATOM 2842 O O . GLU A 1 358 ? -44.545 -15.872 5.102 1.00 90.00 358 GLU A O 1
ATOM 2847 N N . LYS A 1 359 ? -45.514 -14.083 4.164 1.00 90.50 359 LYS A N 1
ATOM 2848 C CA . LYS A 1 359 ? -46.893 -14.512 4.474 1.00 90.50 359 LYS A CA 1
ATOM 2849 C C . LYS A 1 359 ? -47.353 -15.748 3.693 1.00 90.50 359 LYS A C 1
ATOM 2851 O O . LYS A 1 359 ? -48.156 -16.513 4.210 1.00 90.50 359 LYS A O 1
ATOM 2856 N N . LYS A 1 360 ? -46.875 -15.944 2.459 1.00 87.44 360 LYS A N 1
ATOM 2857 C CA . LYS A 1 360 ? -47.251 -17.097 1.615 1.00 87.44 360 LYS A CA 1
ATOM 2858 C C . LYS A 1 360 ? -46.417 -18.356 1.870 1.00 87.44 360 LYS A C 1
ATOM 2860 O O . LYS A 1 360 ? -46.862 -19.435 1.509 1.00 87.44 360 LYS A O 1
ATOM 2865 N N . GLY A 1 361 ? -45.222 -18.228 2.450 1.00 77.31 361 GLY A N 1
ATOM 2866 C CA . GLY A 1 361 ? -44.332 -19.358 2.747 1.00 77.31 361 GLY A CA 1
ATOM 2867 C C . GLY A 1 361 ? -44.501 -19.976 4.139 1.00 77.31 361 GLY A C 1
ATOM 2868 O O . GLY A 1 361 ? -43.786 -20.920 4.454 1.00 77.31 361 GLY A O 1
ATOM 2869 N N . GLY A 1 362 ? -45.388 -19.429 4.975 1.00 71.12 362 GLY A N 1
ATOM 2870 C CA . GLY A 1 362 ? -45.632 -19.884 6.349 1.00 71.12 362 GLY A CA 1
ATOM 2871 C C . GLY A 1 362 ? -47.030 -20.454 6.597 1.00 71.12 362 GLY A C 1
ATOM 2872 O O . GLY A 1 362 ? -47.433 -20.511 7.756 1.00 71.12 362 GLY A O 1
ATOM 2873 N N . SER A 1 363 ? -47.770 -20.812 5.541 1.00 56.69 363 SER A N 1
ATOM 2874 C CA . SER A 1 363 ? -49.104 -21.420 5.636 1.00 56.69 363 SER A CA 1
ATOM 2875 C C . SER A 1 363 ? -49.120 -22.858 5.155 1.00 56.69 363 SER A C 1
ATOM 2877 O O . SER A 1 363 ? -48.282 -23.198 4.290 1.00 56.69 363 SER A O 1
#

Foldseek 3Di:
DPDDDDDDDPPDPVVVVVVVLVVLLVLCVDPDPVSVVVSLVVLLVCCLVCVVVLLVCLVVDPDPSSNVSSQVSCVSSQHFGPVLVVLLVVLLVVLLVQVVPPVSCVPVVLVSLVVNLVTGSVLVVLLVCLVPPPDPSSNLSSVQSSCVNVPQDDDDDDQPQDADVVGDGPDGWDKDWQFADDPPPTDIWIDTNQFTQDSVRDGPPLHGLLNVLLVQCPDPDLVSNLVSLVVLLVVLQLLSLLSLLVLLVDPPRDPSNLVSSLVSNCSNPVDDPPVDDDSVRSSVVSNVVCVVCVPPPSNNHPPDPDDDDDDDDDDPDDPDDPPVVVVVVVVVVVVVVVVVVVVVVVVVVVVVVVVVVVVVVPD